Protein AF-A0A4P5VSE1-F1 (afdb_monomer)

Solvent-accessible surface area (backbone atoms only — not comparable to full-atom values): 13932 Å² total; per-residue (Å²): 136,66,73,70,58,58,56,54,53,54,54,53,68,59,52,54,58,57,55,55,56,56,58,65,72,69,71,83,81,87,74,93,61,82,73,69,72,71,77,65,75,46,51,85,66,72,84,68,69,52,41,85,92,37,48,70,59,51,34,44,67,38,36,40,51,74,69,56,37,51,54,26,51,53,48,33,57,51,46,36,64,73,36,33,61,88,40,96,87,59,18,44,63,62,50,31,58,71,56,29,85,58,56,67,60,51,48,63,20,55,47,36,83,88,45,59,26,88,53,41,33,43,28,58,46,37,43,75,58,93,89,39,64,40,64,59,62,72,92,78,49,85,42,66,56,80,35,74,63,42,77,72,71,38,60,62,60,44,42,59,68,41,43,21,35,93,86,45,55,69,36,24,51,49,54,40,55,36,28,53,56,64,72,35,52,66,39,46,75,68,43,34,73,47,52,10,60,61,94,74,74,15,46,35,71,70,54,44,49,68,75,40,72,64,37,62,61,52,46,40,52,38,56,25,53,49,46,59,49,37,25,54,31,56,36,96,91,25,83,43,64,82,127

Secondary structure (DSSP, 8-state):
--HHHHHHHHHHHHHHHHHHHHHHTT--S--------------TTTT----GGGHHHHHHHHT--HHHHHHHHHHHHHHHHHTTTT-TTT-HHHHHHHT---HHHHHHHHS-SSS-HHHHTHHHHEEEETTEEEE--GGG-SS----HHHHHH-THHHIIIIISSTT--TTHHHHHHHHHHTT-HHHHHTT-TTBS-GGGT-B-HHHHHHHSTTHHHHHHHHHHHHHHHHHHHHSTT-TT---

Radius of gyration: 25.73 Å; Cα contacts (8 Å, |Δi|>4): 282; chains: 1; bounding box: 74×74×44 Å

Structure (mmCIF, N/CA/C/O backbone):
data_AF-A0A4P5VSE1-F1
#
_entry.id   AF-A0A4P5VSE1-F1
#
loop_
_atom_site.group_PDB
_atom_site.id
_atom_site.type_symbol
_atom_site.label_atom_id
_atom_site.label_alt_id
_atom_site.label_comp_id
_atom_site.label_asym_id
_atom_site.label_entity_id
_atom_site.label_seq_id
_atom_site.pdbx_PDB_ins_code
_atom_site.Cartn_x
_atom_site.Cartn_y
_atom_site.Cartn_z
_atom_site.occupancy
_atom_site.B_iso_or_equiv
_atom_site.auth_seq_id
_atom_site.auth_comp_id
_atom_site.auth_asym_id
_atom_site.auth_atom_id
_atom_site.pdbx_PDB_model_num
ATOM 1 N N . MET A 1 1 ? 56.238 -57.247 -21.229 1.00 51.88 1 MET A N 1
ATOM 2 C CA . MET A 1 1 ? 56.102 -56.118 -20.279 1.00 51.88 1 MET A CA 1
ATOM 3 C C . MET A 1 1 ? 54.694 -56.152 -19.713 1.00 51.88 1 MET A C 1
ATOM 5 O O . MET A 1 1 ? 53.738 -56.138 -20.475 1.00 51.88 1 MET A O 1
ATOM 9 N N . ASN A 1 2 ? 54.586 -56.352 -18.402 1.00 46.44 2 ASN A N 1
ATOM 10 C CA . ASN A 1 2 ? 53.384 -56.850 -17.736 1.00 46.44 2 ASN A CA 1
ATOM 11 C C . ASN A 1 2 ? 52.313 -55.762 -17.578 1.00 46.44 2 ASN A C 1
ATOM 13 O O . ASN A 1 2 ? 52.571 -54.733 -16.957 1.00 46.44 2 ASN A O 1
ATOM 17 N N . GLY A 1 3 ? 51.087 -56.032 -18.044 1.00 49.66 3 GLY A N 1
ATOM 18 C CA . GLY A 1 3 ? 49.928 -55.127 -17.941 1.00 49.66 3 GLY A CA 1
ATOM 19 C C . GLY A 1 3 ? 49.534 -54.725 -16.510 1.00 49.66 3 GLY A C 1
ATOM 20 O O . GLY A 1 3 ? 48.783 -53.776 -16.321 1.00 49.66 3 GLY A O 1
ATOM 21 N N . ARG A 1 4 ? 50.103 -55.380 -15.490 1.00 50.94 4 ARG A N 1
ATOM 22 C CA . ARG A 1 4 ? 49.965 -54.989 -14.078 1.00 50.94 4 ARG A CA 1
ATOM 23 C C . ARG A 1 4 ? 50.736 -53.714 -13.712 1.00 50.94 4 ARG A C 1
ATOM 25 O O . ARG A 1 4 ? 50.334 -53.030 -12.780 1.00 50.94 4 ARG A O 1
ATOM 32 N N . LEU A 1 5 ? 51.794 -53.361 -14.450 1.00 51.62 5 LEU A N 1
ATOM 33 C CA . LEU A 1 5 ? 52.570 -52.141 -14.193 1.00 51.62 5 LEU A CA 1
ATOM 34 C C . LEU A 1 5 ? 51.851 -50.881 -14.711 1.00 51.62 5 LEU A C 1
ATOM 36 O O . LEU A 1 5 ? 51.938 -49.821 -14.104 1.00 51.62 5 LEU A O 1
ATOM 40 N N . ILE A 1 6 ? 51.091 -51.013 -15.805 1.00 55.53 6 ILE A N 1
ATOM 41 C CA . ILE A 1 6 ? 50.348 -49.902 -16.422 1.00 55.53 6 ILE A CA 1
ATOM 42 C C . ILE A 1 6 ? 49.148 -49.507 -15.550 1.00 55.53 6 ILE A C 1
ATOM 44 O O . ILE A 1 6 ? 48.910 -48.322 -15.334 1.00 55.53 6 ILE A O 1
ATOM 48 N N . ALA A 1 7 ? 48.448 -50.483 -14.963 1.00 54.59 7 ALA A N 1
ATOM 49 C CA . ALA A 1 7 ? 47.334 -50.216 -14.052 1.00 54.59 7 ALA A CA 1
ATOM 50 C C . ALA A 1 7 ? 47.769 -49.472 -12.770 1.00 54.59 7 ALA A C 1
ATOM 52 O O . ALA A 1 7 ? 47.037 -48.614 -12.282 1.00 54.59 7 ALA A O 1
ATOM 53 N N . ALA A 1 8 ? 48.974 -49.744 -12.255 1.00 54.56 8 ALA A N 1
ATOM 54 C CA . ALA A 1 8 ? 49.497 -49.068 -11.066 1.00 54.56 8 ALA A CA 1
ATOM 55 C C . ALA A 1 8 ? 49.871 -47.597 -11.333 1.00 54.56 8 ALA A C 1
ATOM 57 O O . ALA A 1 8 ? 49.642 -46.739 -10.484 1.00 54.56 8 ALA A O 1
ATOM 58 N N . ILE A 1 9 ? 50.388 -47.289 -12.528 1.00 55.72 9 ILE A N 1
ATOM 59 C CA . ILE A 1 9 ? 50.762 -45.921 -12.924 1.00 55.72 9 ILE A CA 1
ATOM 60 C C . ILE A 1 9 ? 49.514 -45.057 -13.167 1.00 55.72 9 ILE A C 1
ATOM 62 O O . ILE A 1 9 ? 49.479 -43.901 -12.751 1.00 55.72 9 ILE A O 1
ATOM 66 N N . VAL A 1 10 ? 48.459 -45.624 -13.765 1.00 54.84 10 VAL A N 1
ATOM 67 C CA . VAL A 1 10 ? 47.186 -44.911 -13.976 1.00 54.84 10 VAL A CA 1
ATOM 68 C C . VAL A 1 10 ? 46.469 -44.635 -12.648 1.00 54.84 10 VAL A C 1
ATOM 70 O O . VAL A 1 10 ? 45.951 -43.537 -12.460 1.00 54.84 10 VAL A O 1
ATOM 73 N N . ALA A 1 11 ? 46.500 -45.566 -11.687 1.00 53.41 11 ALA A N 1
ATOM 74 C CA . ALA A 1 11 ? 45.927 -45.331 -10.359 1.00 53.41 11 ALA A CA 1
ATOM 75 C C . ALA A 1 11 ? 46.655 -44.203 -9.597 1.00 53.41 11 ALA A C 1
ATOM 77 O O . ALA A 1 11 ? 46.009 -43.387 -8.942 1.00 53.41 11 ALA A O 1
ATOM 78 N N . PHE A 1 12 ? 47.982 -44.099 -9.731 1.00 52.25 12 PHE A N 1
ATOM 79 C CA . PHE A 1 12 ? 48.767 -43.046 -9.075 1.00 52.25 12 PHE A CA 1
ATOM 80 C C . PHE A 1 12 ? 48.551 -41.656 -9.704 1.00 52.25 12 PHE A C 1
ATOM 82 O O . PHE A 1 12 ? 48.515 -40.656 -8.992 1.00 52.25 12 PHE A O 1
ATOM 89 N N . LEU A 1 13 ? 48.341 -41.583 -11.025 1.00 53.53 13 LEU A N 1
ATOM 90 C CA . LEU A 1 13 ? 48.098 -40.323 -11.745 1.00 53.53 13 LEU A CA 1
ATOM 91 C C . LEU A 1 13 ? 46.700 -39.730 -11.521 1.00 53.53 13 LEU A C 1
ATOM 93 O O . LEU A 1 13 ? 46.528 -38.526 -11.690 1.00 53.53 13 LEU A O 1
ATOM 97 N N . VAL A 1 14 ? 45.716 -40.538 -11.117 1.00 54.03 14 VAL A N 1
ATOM 98 C CA . VAL A 1 14 ? 44.347 -40.062 -10.843 1.00 54.03 14 VAL A CA 1
ATOM 99 C C . VAL A 1 14 ? 44.127 -39.757 -9.356 1.00 54.03 14 VAL A C 1
ATOM 101 O O . VAL A 1 14 ? 43.370 -38.847 -9.033 1.00 54.03 14 VAL A O 1
ATOM 104 N N . LEU A 1 15 ? 44.818 -40.438 -8.433 1.00 50.72 15 LEU A N 1
ATOM 105 C CA . LEU A 1 15 ? 44.619 -40.231 -6.989 1.00 50.72 15 LEU A CA 1
ATOM 106 C C . LEU A 1 15 ? 45.372 -39.024 -6.404 1.00 50.72 15 LEU A C 1
ATOM 108 O O . LEU A 1 15 ? 44.877 -38.416 -5.458 1.00 50.72 15 LEU A O 1
ATOM 112 N N . VAL A 1 16 ? 46.525 -38.637 -6.959 1.00 53.22 16 VAL A N 1
ATOM 113 C CA . VAL A 1 16 ? 47.303 -37.480 -6.469 1.00 53.22 16 VAL A CA 1
ATOM 114 C C . VAL A 1 16 ? 46.647 -36.113 -6.759 1.00 53.22 16 VAL A C 1
ATOM 116 O O . VAL A 1 16 ? 46.659 -35.264 -5.866 1.00 53.22 16 VAL A O 1
ATOM 119 N N . PRO A 1 17 ? 46.027 -35.842 -7.928 1.00 50.41 17 PRO A N 1
ATOM 120 C CA . PRO A 1 17 ? 45.381 -34.545 -8.144 1.00 50.41 17 PRO A CA 1
ATOM 121 C C . PRO A 1 17 ? 44.085 -34.365 -7.335 1.00 50.41 17 PRO A C 1
ATOM 123 O O . PRO A 1 17 ? 43.710 -33.230 -7.051 1.00 50.41 17 PRO A O 1
ATOM 126 N N . VAL A 1 18 ? 43.423 -35.449 -6.905 1.00 51.81 18 VAL A N 1
ATOM 127 C CA . VAL A 1 18 ? 42.195 -35.362 -6.088 1.00 51.81 18 VAL A CA 1
ATOM 128 C C . VAL A 1 18 ? 42.510 -34.972 -4.639 1.00 51.81 18 VAL A C 1
ATOM 130 O O . VAL A 1 18 ? 41.787 -34.170 -4.051 1.00 51.81 18 VAL A O 1
ATOM 133 N N . THR A 1 19 ? 43.621 -35.447 -4.069 1.00 50.62 19 THR A N 1
ATOM 134 C CA . THR A 1 19 ? 44.058 -35.031 -2.723 1.00 50.62 19 THR A CA 1
ATOM 135 C C . THR A 1 19 ? 44.709 -33.648 -2.708 1.00 50.62 19 THR A C 1
ATOM 137 O O . THR A 1 19 ? 44.511 -32.905 -1.750 1.00 50.62 19 THR A O 1
ATOM 140 N N . ALA A 1 20 ? 45.402 -33.242 -3.779 1.00 50.50 20 ALA A N 1
ATOM 141 C CA . ALA A 1 20 ? 45.888 -31.866 -3.916 1.00 50.50 20 ALA A CA 1
ATOM 142 C C . ALA A 1 20 ? 44.740 -30.850 -4.097 1.00 50.50 20 ALA A C 1
ATOM 144 O O . ALA A 1 20 ? 44.801 -29.757 -3.541 1.00 50.50 20 ALA A O 1
ATOM 145 N N . GLY A 1 21 ? 43.669 -31.219 -4.813 1.00 50.09 21 GLY A N 1
ATOM 146 C CA . GLY A 1 21 ? 42.475 -30.380 -4.966 1.00 50.09 21 GLY A CA 1
ATOM 147 C C . GLY A 1 21 ? 41.719 -30.140 -3.654 1.00 50.09 21 GLY A C 1
ATOM 148 O O . GLY A 1 21 ? 41.247 -29.031 -3.425 1.00 50.09 21 GLY A O 1
ATOM 149 N N . LEU A 1 22 ? 41.667 -31.139 -2.764 1.00 46.81 22 LEU A N 1
ATOM 150 C CA . LEU A 1 22 ? 41.005 -31.014 -1.457 1.00 46.81 22 LEU A CA 1
ATOM 151 C C . LEU A 1 22 ? 41.820 -30.211 -0.427 1.00 46.81 22 LEU A C 1
ATOM 153 O O . LEU A 1 22 ? 41.237 -29.548 0.426 1.00 46.81 22 LEU A O 1
ATOM 157 N N . LEU A 1 23 ? 43.153 -30.193 -0.532 1.00 46.53 23 LEU A N 1
ATOM 158 C CA . LEU A 1 23 ? 44.003 -29.357 0.329 1.00 46.53 23 LEU A CA 1
ATOM 159 C C . LEU A 1 23 ? 43.985 -27.869 -0.059 1.00 46.53 23 LEU A C 1
ATOM 161 O O . LEU A 1 23 ? 44.233 -27.018 0.791 1.00 46.53 23 LEU A O 1
ATOM 165 N N . ILE A 1 24 ? 43.646 -27.533 -1.309 1.00 48.38 24 ILE A N 1
ATOM 166 C CA . ILE A 1 24 ? 43.466 -26.132 -1.734 1.00 48.38 24 ILE A CA 1
ATOM 167 C C . ILE A 1 24 ? 42.127 -25.567 -1.225 1.00 48.38 24 ILE A C 1
ATOM 169 O O . ILE A 1 24 ? 42.010 -24.359 -1.029 1.00 48.38 24 ILE A O 1
ATOM 173 N N . THR A 1 25 ? 41.136 -26.413 -0.928 1.00 47.03 25 THR A N 1
ATOM 174 C CA . THR A 1 25 ? 39.848 -25.966 -0.370 1.00 47.03 25 THR A CA 1
ATOM 175 C C . THR A 1 25 ? 39.835 -25.762 1.149 1.00 47.03 25 THR A C 1
ATOM 177 O O . THR A 1 25 ? 38.885 -25.171 1.650 1.00 47.03 25 THR A O 1
ATOM 180 N N . GLU A 1 26 ? 40.877 -26.163 1.888 1.00 43.72 26 GLU A N 1
ATOM 181 C CA . GLU A 1 26 ? 40.948 -25.975 3.354 1.00 43.72 26 GLU A CA 1
ATOM 182 C C . GLU A 1 26 ? 41.901 -24.855 3.821 1.00 43.72 26 GLU A C 1
ATOM 184 O O . GLU A 1 26 ? 42.044 -24.621 5.020 1.00 43.72 26 GLU A O 1
ATOM 189 N N . GLN A 1 27 ? 42.500 -24.081 2.908 1.00 41.94 27 GLN A N 1
ATOM 190 C CA . GLN A 1 27 ? 43.327 -22.910 3.246 1.00 41.94 27 GLN A CA 1
ATOM 191 C C . GLN A 1 27 ? 42.719 -21.577 2.784 1.00 41.94 27 GLN A C 1
ATOM 193 O O . GLN A 1 27 ? 43.362 -20.779 2.112 1.00 41.94 27 GLN A O 1
ATOM 198 N N . VAL A 1 28 ? 41.489 -21.287 3.218 1.00 44.44 28 VAL A N 1
ATOM 199 C CA . VAL A 1 28 ? 41.015 -19.898 3.396 1.00 44.44 28 VAL A CA 1
ATOM 200 C C . VAL A 1 28 ? 40.197 -19.803 4.689 1.00 44.44 28 VAL A C 1
ATOM 202 O O . VAL A 1 28 ? 39.052 -19.371 4.710 1.00 44.44 28 VAL A O 1
ATOM 205 N N . VAL A 1 29 ? 40.787 -20.229 5.805 1.00 51.16 29 VAL A N 1
ATOM 206 C CA . VAL A 1 29 ? 40.341 -19.823 7.143 1.00 51.16 29 VAL A CA 1
ATOM 207 C C . VAL A 1 29 ? 41.482 -19.016 7.740 1.00 51.16 29 VAL A C 1
ATOM 209 O O . VAL A 1 29 ? 42.535 -19.558 8.060 1.00 51.16 29 VAL A O 1
ATOM 212 N N . GLY A 1 30 ? 41.292 -17.700 7.829 1.00 47.03 30 GLY A N 1
ATOM 213 C CA . GLY A 1 30 ? 42.247 -16.802 8.475 1.00 47.03 30 GLY A CA 1
ATOM 214 C C . GLY A 1 30 ? 42.856 -15.747 7.558 1.00 47.03 30 GLY A C 1
ATOM 215 O O . GLY A 1 30 ? 44.073 -15.656 7.421 1.00 47.03 30 GLY A O 1
ATOM 216 N N . LYS A 1 31 ? 42.021 -14.869 7.005 1.00 40.12 31 LYS A N 1
ATOM 217 C CA . LYS A 1 31 ? 42.421 -13.470 6.858 1.00 40.12 31 LYS A CA 1
ATOM 218 C C . LYS A 1 31 ? 41.279 -12.607 7.356 1.00 40.12 31 LYS A C 1
ATOM 220 O O . LYS A 1 31 ? 40.192 -12.629 6.797 1.00 40.12 31 LYS A O 1
ATOM 225 N N . THR A 1 32 ? 41.563 -11.892 8.435 1.00 49.47 32 THR A N 1
ATOM 226 C CA . THR A 1 32 ? 40.886 -10.683 8.893 1.00 49.47 32 THR A CA 1
ATOM 227 C C . THR A 1 32 ? 40.681 -9.729 7.716 1.00 49.47 32 THR A C 1
ATOM 229 O O . THR A 1 32 ? 41.512 -8.861 7.452 1.00 49.47 32 THR A O 1
ATOM 232 N N . GLY A 1 33 ? 39.603 -9.925 6.969 1.00 39.12 33 GLY A N 1
ATOM 233 C CA . GLY A 1 33 ? 38.894 -8.824 6.358 1.00 39.12 33 GLY A CA 1
ATOM 234 C C . GLY A 1 33 ? 37.975 -8.302 7.443 1.00 39.12 33 GLY A C 1
ATOM 235 O O . GLY A 1 33 ? 37.214 -9.068 8.025 1.00 39.12 33 GLY A O 1
ATOM 236 N N . THR A 1 34 ? 38.061 -7.015 7.749 1.00 44.00 34 THR A N 1
ATOM 237 C CA . THR A 1 34 ? 36.844 -6.256 8.019 1.00 44.00 34 THR A CA 1
ATOM 238 C C . THR A 1 34 ? 35.811 -6.730 7.003 1.00 44.00 34 THR A C 1
ATOM 240 O O . THR A 1 34 ? 35.937 -6.407 5.823 1.00 44.00 34 THR A O 1
ATOM 243 N N . GLU A 1 35 ? 34.868 -7.573 7.432 1.00 41.19 35 GLU A N 1
ATOM 244 C CA . GLU A 1 35 ? 33.570 -7.640 6.783 1.00 41.19 35 GLU A CA 1
ATOM 245 C C . GLU A 1 35 ? 33.087 -6.198 6.832 1.00 41.19 35 GLU A C 1
ATOM 247 O O . GLU A 1 35 ? 32.663 -5.688 7.868 1.00 41.19 35 GLU A O 1
ATOM 252 N N . GLU A 1 36 ? 33.308 -5.490 5.727 1.00 41.28 36 GLU A N 1
ATOM 253 C CA . GLU A 1 36 ? 32.498 -4.355 5.352 1.00 41.28 36 GLU A CA 1
ATOM 254 C C . GLU A 1 36 ? 31.085 -4.890 5.524 1.00 41.28 36 GLU A C 1
ATOM 256 O O . GLU A 1 36 ? 30.685 -5.794 4.789 1.00 41.28 36 GLU A O 1
ATOM 261 N N . ALA A 1 37 ? 30.423 -4.500 6.619 1.00 41.25 37 ALA A N 1
ATOM 262 C CA . ALA A 1 37 ? 29.064 -4.914 6.891 1.00 41.25 37 ALA A CA 1
ATOM 263 C C . ALA A 1 37 ? 28.313 -4.568 5.617 1.00 41.25 37 ALA A C 1
ATOM 265 O O . ALA A 1 37 ? 28.167 -3.380 5.322 1.00 41.25 37 ALA A O 1
ATOM 266 N N . ALA A 1 38 ? 27.986 -5.584 4.808 1.00 43.59 38 ALA A N 1
ATOM 267 C CA . ALA A 1 38 ? 27.329 -5.373 3.535 1.00 43.59 38 ALA A CA 1
ATOM 268 C C . ALA A 1 38 ? 26.129 -4.509 3.876 1.00 43.59 38 ALA A C 1
ATOM 270 O O . ALA A 1 38 ? 25.309 -4.933 4.697 1.00 43.59 38 ALA A O 1
ATOM 271 N N . ALA A 1 39 ? 26.130 -3.264 3.388 1.00 52.53 39 ALA A N 1
ATOM 272 C CA . ALA A 1 39 ? 25.116 -2.295 3.750 1.00 52.53 39 ALA A CA 1
ATOM 273 C C . ALA A 1 39 ? 23.776 -2.994 3.530 1.00 52.53 39 ALA A C 1
ATOM 275 O O . ALA A 1 39 ? 23.486 -3.449 2.420 1.00 52.53 39 ALA A O 1
ATOM 276 N N . GLY A 1 40 ? 23.042 -3.218 4.625 1.00 57.50 40 GLY A N 1
ATOM 277 C CA . GLY A 1 40 ? 21.762 -3.905 4.561 1.00 57.50 40 GLY A CA 1
A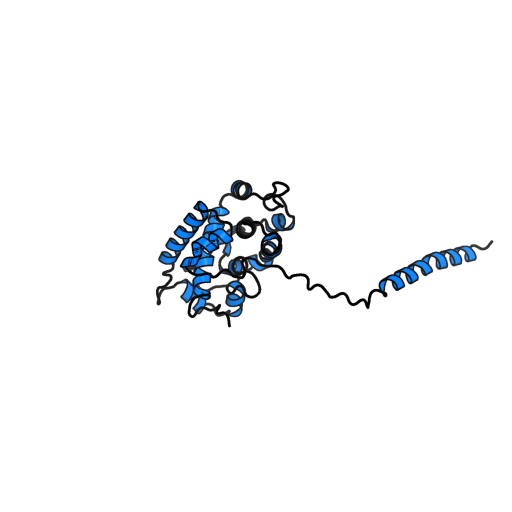TOM 278 C C . GLY A 1 40 ? 20.848 -3.182 3.568 1.00 57.50 40 GLY A C 1
ATOM 279 O O . GLY A 1 40 ? 21.116 -2.027 3.234 1.00 57.50 40 GLY A O 1
ATOM 280 N N . PRO A 1 41 ? 19.775 -3.825 3.082 1.00 65.81 41 PRO A N 1
ATOM 281 C CA . PRO A 1 41 ? 18.851 -3.198 2.142 1.00 65.81 41 PRO A CA 1
ATOM 282 C C . PRO A 1 41 ? 18.456 -1.793 2.622 1.00 65.81 41 PRO A C 1
ATOM 284 O O . PRO A 1 41 ? 17.824 -1.645 3.670 1.00 65.81 41 PRO A O 1
ATOM 287 N N . THR A 1 42 ? 18.864 -0.756 1.887 1.00 80.56 42 THR A N 1
ATOM 288 C CA . THR A 1 42 ? 18.608 0.633 2.280 1.00 80.56 42 THR A CA 1
ATOM 289 C C . THR A 1 42 ? 17.199 1.004 1.846 1.00 80.56 42 THR A C 1
ATOM 291 O O . THR A 1 42 ? 16.958 1.301 0.676 1.00 80.56 42 THR A O 1
ATOM 294 N N . 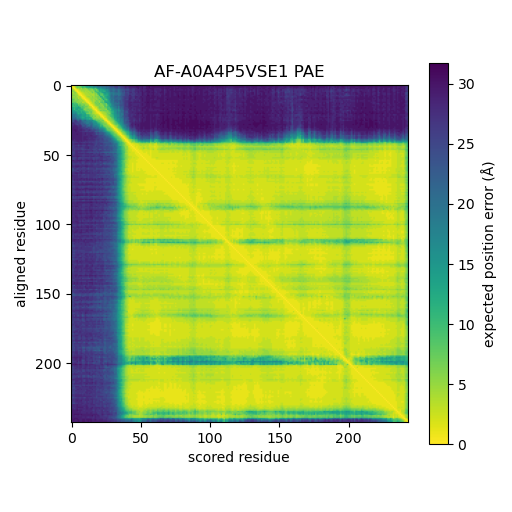ASP A 1 43 ? 16.247 1.003 2.779 1.00 86.19 43 ASP A N 1
ATOM 295 C CA . ASP A 1 43 ? 14.928 1.580 2.524 1.00 86.19 43 ASP A CA 1
ATOM 296 C C . ASP A 1 43 ? 14.980 3.107 2.673 1.00 86.19 43 ASP A C 1
ATOM 298 O O . ASP A 1 43 ? 14.855 3.646 3.776 1.00 86.19 43 ASP A O 1
ATOM 302 N N . MET A 1 44 ? 15.118 3.812 1.546 1.00 87.44 44 MET A N 1
ATOM 303 C CA . MET A 1 44 ? 15.114 5.283 1.492 1.00 87.44 44 MET A CA 1
ATOM 304 C C . MET A 1 44 ? 13.811 5.918 1.997 1.00 87.44 44 MET A C 1
ATOM 306 O O . MET A 1 44 ? 13.774 7.115 2.277 1.00 87.44 44 MET A O 1
ATOM 310 N N . LEU A 1 45 ? 12.737 5.134 2.106 1.00 90.69 45 LEU A N 1
ATOM 311 C CA . LEU A 1 45 ? 11.420 5.575 2.554 1.00 90.69 45 LEU A CA 1
ATOM 312 C C . LEU A 1 45 ? 11.075 5.077 3.969 1.00 90.69 45 LEU A C 1
ATOM 314 O O . LEU A 1 45 ? 9.937 5.231 4.409 1.00 90.69 45 LEU A O 1
ATOM 318 N N . SER A 1 46 ? 12.040 4.514 4.701 1.00 86.50 46 SER A N 1
ATOM 319 C CA . SER A 1 46 ? 11.857 4.066 6.093 1.00 86.50 46 SER A CA 1
ATOM 320 C C . SER A 1 46 ? 11.454 5.196 7.050 1.00 86.50 46 SER A C 1
ATOM 322 O O . SER A 1 46 ? 10.766 4.949 8.034 1.00 86.50 46 SER A O 1
ATOM 324 N N . GLY A 1 47 ? 11.838 6.441 6.747 1.00 85.31 47 GLY A N 1
ATOM 325 C CA . GLY A 1 47 ? 11.502 7.628 7.540 1.00 85.31 47 GLY A CA 1
ATOM 326 C C . GLY A 1 47 ? 10.170 8.301 7.189 1.00 85.31 47 GLY A C 1
ATOM 327 O O . GLY A 1 47 ? 9.915 9.402 7.675 1.00 85.31 47 GLY A O 1
ATOM 328 N N . LEU A 1 48 ? 9.342 7.708 6.319 1.00 90.31 48 LEU A N 1
ATOM 329 C CA . LEU A 1 48 ? 8.020 8.262 6.010 1.00 90.31 48 LEU A CA 1
ATOM 330 C C . LEU A 1 48 ? 7.134 8.251 7.258 1.00 90.31 48 LEU A C 1
ATOM 332 O O . LEU A 1 48 ? 6.924 7.201 7.863 1.00 90.31 48 LEU A O 1
ATOM 336 N N . GLN A 1 49 ? 6.560 9.404 7.601 1.00 91.31 49 GLN A N 1
ATOM 337 C CA . GLN A 1 49 ? 5.536 9.481 8.635 1.00 91.31 49 GLN A CA 1
ATOM 338 C C . GLN A 1 49 ? 4.165 9.505 7.968 1.00 91.31 49 GLN A C 1
ATOM 340 O O . GLN A 1 49 ? 3.890 10.297 7.064 1.00 91.31 49 GLN A O 1
ATOM 345 N N . TYR A 1 50 ? 3.280 8.627 8.419 1.00 92.75 50 TYR A N 1
ATOM 346 C CA . TYR A 1 50 ? 1.911 8.586 7.933 1.00 92.75 50 TYR A CA 1
ATOM 347 C C . TYR A 1 50 ? 1.073 9.511 8.808 1.00 92.75 50 TYR A C 1
ATOM 349 O O . TYR A 1 50 ? 0.574 9.132 9.860 1.00 92.75 50 TYR A O 1
ATOM 357 N N . VAL A 1 51 ? 0.971 10.769 8.380 1.00 93.62 51 VAL A N 1
ATOM 358 C CA . VAL A 1 51 ? 0.111 11.786 8.995 1.00 93.62 51 VAL A CA 1
ATOM 359 C C . VAL A 1 51 ? -0.603 12.587 7.915 1.00 93.62 51 VAL A C 1
ATOM 361 O O . VAL A 1 51 ? -0.050 12.836 6.840 1.00 93.62 51 VAL A O 1
ATOM 364 N N . ARG A 1 52 ? -1.815 13.063 8.221 1.00 94.12 52 ARG A N 1
ATOM 365 C CA . ARG A 1 52 ? -2.692 13.758 7.265 1.00 94.12 52 ARG A CA 1
ATOM 366 C C . ARG A 1 52 ? -2.005 14.889 6.494 1.00 94.12 52 ARG A C 1
ATOM 368 O O . ARG A 1 52 ? -2.188 15.011 5.286 1.00 94.12 52 ARG A O 1
ATOM 375 N N . ILE A 1 53 ? -1.189 15.697 7.175 1.00 95.56 53 ILE A N 1
ATOM 376 C CA . ILE A 1 53 ? -0.481 16.836 6.564 1.00 95.56 53 ILE A CA 1
ATOM 377 C C . ILE A 1 53 ? 0.636 16.420 5.591 1.00 95.56 53 ILE A C 1
ATOM 379 O O . ILE A 1 53 ? 1.025 17.220 4.746 1.00 95.56 53 ILE A O 1
ATOM 383 N N . GLN A 1 54 ? 1.138 15.183 5.682 1.00 96.56 54 GLN A N 1
ATOM 384 C CA . GLN A 1 54 ? 2.220 14.662 4.838 1.00 96.56 54 GLN A CA 1
ATOM 385 C C . GLN A 1 54 ? 1.718 13.823 3.656 1.00 96.56 54 GLN A C 1
ATOM 387 O O . GLN A 1 54 ? 2.522 13.445 2.811 1.00 96.56 54 GLN A O 1
ATOM 392 N N . ARG A 1 55 ? 0.405 13.576 3.520 1.00 97.62 55 ARG A N 1
ATOM 393 C CA . ARG A 1 55 ? -0.153 12.718 2.454 1.00 97.62 55 ARG A CA 1
ATOM 394 C C . ARG A 1 55 ? 0.380 13.059 1.057 1.00 97.62 55 ARG A C 1
ATOM 396 O O . ARG A 1 55 ? 0.879 12.175 0.373 1.00 97.62 55 ARG A O 1
ATOM 403 N N . LYS A 1 56 ? 0.330 14.330 0.628 1.00 97.94 56 LYS A N 1
ATOM 404 C CA . LYS A 1 56 ? 0.808 14.734 -0.716 1.00 97.94 56 LYS A CA 1
ATOM 405 C C . LYS A 1 56 ? 2.312 14.482 -0.903 1.00 97.94 56 LYS A C 1
ATOM 407 O O . LYS A 1 56 ? 2.728 14.016 -1.965 1.00 97.94 56 LYS A O 1
ATOM 412 N N . ASP A 1 57 ? 3.114 14.775 0.118 1.00 97.50 57 ASP A N 1
ATOM 413 C CA . ASP A 1 57 ? 4.564 14.550 0.092 1.00 97.50 57 ASP A CA 1
ATOM 414 C C . ASP A 1 57 ? 4.888 13.050 0.038 1.00 97.50 57 ASP A C 1
ATOM 416 O O . ASP A 1 57 ? 5.655 12.609 -0.818 1.00 97.50 57 ASP A O 1
ATOM 420 N N . ASN A 1 58 ? 4.207 12.241 0.854 1.00 97.81 58 ASN A N 1
ATOM 421 C CA . ASN A 1 58 ? 4.332 10.787 0.836 1.00 97.81 58 ASN A CA 1
ATOM 422 C C . ASN A 1 58 ? 3.987 10.220 -0.544 1.00 97.81 58 ASN A C 1
ATOM 424 O O . ASN A 1 58 ? 4.769 9.456 -1.097 1.00 97.81 58 ASN A O 1
ATOM 428 N N . LEU A 1 59 ? 2.869 10.630 -1.153 1.00 98.50 59 LEU A N 1
ATOM 429 C CA . LEU A 1 59 ? 2.488 10.175 -2.496 1.00 98.50 59 LEU A CA 1
ATOM 430 C C . LEU A 1 59 ? 3.548 10.525 -3.548 1.00 98.50 59 LEU A C 1
ATOM 432 O O . LEU A 1 59 ? 3.907 9.676 -4.363 1.00 98.50 59 LEU A O 1
ATOM 436 N N . THR A 1 60 ? 4.113 11.730 -3.480 1.00 97.69 60 THR A N 1
ATOM 437 C CA . THR A 1 60 ? 5.224 12.130 -4.355 1.00 97.69 60 THR A CA 1
ATOM 438 C C . THR A 1 60 ? 6.437 11.212 -4.165 1.00 97.69 60 THR A C 1
ATOM 440 O O . THR A 1 60 ? 6.974 10.689 -5.139 1.00 97.69 60 THR A O 1
ATOM 443 N N . LYS A 1 61 ? 6.834 10.935 -2.915 1.00 96.94 61 LYS A N 1
ATOM 444 C CA . LYS A 1 61 ? 7.963 10.043 -2.580 1.00 96.94 61 LYS A CA 1
ATOM 445 C C . LYS A 1 61 ? 7.733 8.583 -2.990 1.00 96.94 61 LYS A C 1
ATOM 447 O O . LYS A 1 61 ? 8.680 7.874 -3.331 1.00 96.94 61 LYS A O 1
ATOM 452 N N . LEU A 1 62 ? 6.479 8.129 -2.998 1.00 97.50 62 LEU A N 1
ATOM 453 C CA . LEU A 1 62 ? 6.098 6.805 -3.503 1.00 97.50 62 LEU A CA 1
ATOM 454 C C . LEU A 1 62 ? 6.094 6.738 -5.043 1.00 97.50 62 LEU A C 1
ATOM 456 O O . LEU A 1 62 ? 6.008 5.638 -5.595 1.00 97.50 62 LEU A O 1
ATOM 460 N N . GLY A 1 63 ? 6.222 7.878 -5.731 1.00 97.81 63 GLY A N 1
ATOM 461 C CA . GLY A 1 63 ? 6.372 7.953 -7.183 1.00 97.81 63 GLY A CA 1
ATOM 462 C C . GLY A 1 63 ? 5.149 8.418 -7.958 1.00 97.81 63 GLY A C 1
ATOM 463 O O . GLY A 1 63 ? 5.124 8.261 -9.180 1.00 97.81 63 GLY A O 1
ATOM 464 N N . PHE A 1 64 ? 4.108 8.913 -7.292 1.00 98.38 64 PHE A N 1
ATOM 465 C CA . PHE A 1 64 ? 2.904 9.398 -7.966 1.00 98.38 64 PHE A CA 1
ATOM 466 C C . PHE A 1 64 ? 3.118 10.818 -8.489 1.00 98.38 64 PHE A C 1
ATOM 468 O O . PHE A 1 64 ? 3.651 11.672 -7.780 1.00 98.38 64 PHE A O 1
ATOM 475 N N . ASP A 1 65 ? 2.707 11.064 -9.735 1.00 97.81 65 ASP A N 1
ATOM 476 C CA . ASP A 1 65 ? 2.684 12.426 -10.273 1.00 97.81 65 ASP A CA 1
ATOM 477 C C . ASP A 1 65 ? 1.550 13.254 -9.640 1.00 97.81 65 ASP A C 1
ATOM 479 O O . ASP A 1 65 ? 0.724 12.733 -8.891 1.00 97.81 65 ASP A O 1
ATOM 483 N N . GLU A 1 66 ? 1.505 14.560 -9.907 1.00 97.31 66 GLU A N 1
ATOM 484 C CA . GLU A 1 66 ? 0.523 15.447 -9.273 1.00 97.31 66 GLU A CA 1
ATOM 485 C C . GLU A 1 66 ? -0.935 15.067 -9.583 1.00 97.31 66 GLU A C 1
ATOM 487 O O . GLU A 1 66 ? -1.792 15.167 -8.702 1.00 97.31 66 GLU A O 1
ATOM 492 N N . GLY A 1 67 ? -1.218 14.600 -10.802 1.00 97.12 67 GLY A N 1
ATOM 493 C CA . GLY A 1 67 ? -2.564 14.185 -11.195 1.00 97.12 67 GLY A CA 1
ATOM 494 C C . GLY A 1 67 ? -2.983 12.895 -10.493 1.00 97.12 67 GLY A C 1
ATOM 495 O O . GLY A 1 67 ? -4.089 12.805 -9.958 1.00 97.12 67 GLY A O 1
ATOM 496 N N . GLU A 1 68 ? -2.078 11.918 -10.441 1.00 97.94 68 GLU A N 1
ATOM 497 C CA . GLU A 1 68 ? -2.272 10.658 -9.721 1.00 97.94 68 GLU A CA 1
ATOM 498 C C . GLU A 1 68 ? -2.435 10.906 -8.215 1.00 97.94 68 GLU A C 1
ATOM 500 O O . GLU A 1 68 ? -3.381 10.412 -7.599 1.00 97.94 68 GLU A O 1
ATOM 505 N N . ALA A 1 69 ? -1.573 11.736 -7.623 1.00 98.38 69 ALA A N 1
ATOM 506 C CA . ALA A 1 69 ? -1.632 12.084 -6.209 1.00 98.38 69 ALA A CA 1
ATOM 507 C C . ALA A 1 69 ? -2.948 12.788 -5.848 1.00 98.38 69 ALA A C 1
ATOM 509 O O . ALA A 1 69 ? -3.557 12.448 -4.834 1.00 98.38 69 ALA A O 1
ATOM 510 N N . ALA A 1 70 ? -3.428 13.719 -6.680 1.00 98.19 70 ALA A N 1
ATOM 511 C CA . ALA A 1 70 ? -4.725 14.364 -6.481 1.00 98.19 70 ALA A CA 1
ATOM 512 C C . ALA A 1 70 ? -5.878 13.345 -6.486 1.00 98.19 70 ALA A C 1
ATOM 514 O O . ALA A 1 70 ? -6.730 13.378 -5.598 1.00 98.19 70 ALA A O 1
ATOM 515 N N . GLY A 1 71 ? -5.866 12.392 -7.424 1.00 98.00 71 GLY A N 1
ATOM 516 C CA . GLY A 1 71 ? -6.856 11.315 -7.477 1.00 98.00 71 GLY A CA 1
ATOM 517 C C . GLY A 1 71 ? -6.853 10.440 -6.220 1.00 98.00 71 GLY A C 1
ATOM 518 O O . GLY A 1 71 ? -7.915 10.137 -5.670 1.00 98.00 71 GLY A O 1
ATOM 519 N N . ILE A 1 72 ? -5.670 10.077 -5.715 1.00 98.69 72 ILE A N 1
ATOM 520 C CA . ILE A 1 72 ? -5.537 9.293 -4.478 1.00 98.69 72 ILE A CA 1
ATOM 521 C C . ILE A 1 72 ? -6.031 10.095 -3.269 1.00 98.69 72 ILE A C 1
ATOM 523 O O . ILE A 1 72 ? -6.766 9.549 -2.449 1.00 98.69 72 ILE A O 1
ATOM 527 N N . LEU A 1 73 ? -5.698 11.385 -3.162 1.00 98.62 73 LEU A N 1
ATOM 528 C CA . LEU A 1 73 ? -6.182 12.247 -2.077 1.00 98.62 73 LEU A CA 1
ATOM 529 C C . LEU A 1 73 ? -7.713 12.340 -2.068 1.00 98.62 73 LEU A C 1
ATOM 531 O O . LEU A 1 73 ? -8.327 12.169 -1.017 1.00 98.62 73 LEU A O 1
ATOM 535 N N . THR A 1 74 ? -8.347 12.505 -3.233 1.00 98.44 74 THR A N 1
ATOM 536 C CA . THR A 1 74 ? -9.815 12.477 -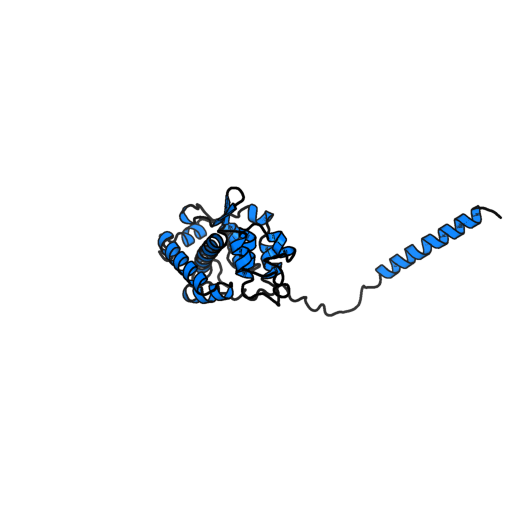3.340 1.00 98.44 74 THR A CA 1
ATOM 537 C C . THR A 1 74 ? -10.398 11.131 -2.898 1.00 98.44 74 THR A C 1
ATOM 539 O O . THR A 1 74 ? -11.432 11.097 -2.228 1.00 98.44 74 THR A O 1
ATOM 542 N N . ARG A 1 75 ? -9.745 10.004 -3.219 1.00 98.38 75 ARG A N 1
ATOM 543 C CA . ARG A 1 75 ? -10.161 8.684 -2.709 1.00 98.38 75 ARG A CA 1
ATOM 544 C C . ARG A 1 75 ? -10.029 8.597 -1.192 1.00 98.38 75 ARG A C 1
ATOM 546 O O . ARG A 1 75 ? -10.958 8.111 -0.553 1.00 98.38 75 ARG A O 1
ATOM 553 N N . MET A 1 76 ? -8.924 9.085 -0.624 1.00 98.56 76 MET A N 1
ATOM 554 C CA . MET A 1 76 ? -8.724 9.124 0.827 1.00 98.56 76 MET A CA 1
ATOM 555 C C . MET A 1 76 ? -9.846 9.913 1.509 1.00 98.56 76 MET A C 1
ATOM 557 O O . MET A 1 76 ? -10.439 9.410 2.451 1.00 98.56 76 MET A O 1
ATOM 561 N N . GLU A 1 77 ? -10.215 11.091 1.001 1.00 97.94 77 GLU A N 1
ATOM 562 C CA . GLU A 1 77 ? -11.339 11.876 1.542 1.00 97.94 77 GLU A CA 1
ATOM 563 C C . GLU A 1 77 ? -12.681 11.130 1.464 1.00 97.94 77 GLU A C 1
ATOM 565 O O . GLU A 1 77 ? -13.519 11.231 2.363 1.00 97.94 77 GLU A O 1
ATOM 570 N N . GLY A 1 78 ? -12.910 10.380 0.382 1.00 98.00 78 GLY A N 1
ATOM 571 C CA . GLY A 1 78 ? -14.087 9.525 0.240 1.00 98.00 78 GLY A CA 1
ATOM 572 C C . GLY A 1 78 ? -14.114 8.403 1.279 1.00 98.00 78 GLY A C 1
ATOM 573 O O . GLY A 1 78 ? -15.149 8.164 1.900 1.00 98.00 78 GLY A O 1
ATOM 574 N N . TYR A 1 79 ? -12.974 7.749 1.500 1.00 98.19 79 TYR A N 1
ATOM 575 C CA . TYR A 1 79 ? -12.818 6.693 2.496 1.00 98.19 79 TYR A CA 1
ATOM 576 C C . TYR A 1 79 ? -12.901 7.212 3.931 1.00 98.19 79 TYR A C 1
ATOM 578 O O . TYR A 1 79 ? -13.582 6.589 4.733 1.00 98.19 79 TYR A O 1
ATOM 586 N N . GLU A 1 80 ? -12.331 8.378 4.249 1.00 97.06 80 GLU A N 1
ATOM 587 C CA . GLU A 1 80 ? -12.493 9.021 5.563 1.00 97.06 80 GLU A CA 1
ATOM 588 C C . GLU A 1 80 ? -13.972 9.190 5.923 1.00 97.06 80 GLU A C 1
ATOM 590 O O . GLU A 1 80 ? -14.384 8.859 7.032 1.00 97.06 80 GLU A O 1
ATOM 595 N N . LYS A 1 81 ? -14.784 9.665 4.969 1.00 97.00 81 LYS A N 1
ATOM 596 C CA . LYS A 1 81 ? -16.233 9.823 5.158 1.00 97.00 81 LYS A CA 1
ATOM 597 C C . LYS A 1 81 ? -16.945 8.480 5.269 1.00 97.00 81 LYS A C 1
ATOM 599 O O . LYS A 1 81 ? -17.831 8.340 6.103 1.00 97.00 81 LYS A O 1
ATOM 604 N N . LYS A 1 82 ? -16.584 7.516 4.418 1.00 97.12 82 LYS A N 1
ATOM 605 C CA . LYS A 1 82 ? -17.189 6.178 4.400 1.00 97.12 82 LYS A CA 1
ATOM 606 C C . LYS A 1 82 ? -16.958 5.445 5.730 1.00 97.12 82 LYS A C 1
ATOM 608 O O . LYS A 1 82 ? -17.907 4.934 6.309 1.00 97.12 82 LYS A O 1
ATOM 613 N N . TRP A 1 83 ? -15.722 5.479 6.220 1.00 97.12 83 TRP A N 1
ATOM 614 C CA . TRP A 1 83 ? -15.229 4.744 7.390 1.00 97.12 83 TRP A CA 1
ATOM 615 C C . TRP A 1 83 ? -15.295 5.541 8.697 1.00 97.12 83 TRP A C 1
ATOM 617 O O . TRP A 1 83 ? -14.823 5.070 9.729 1.00 97.12 83 TRP A O 1
ATOM 627 N N . ASN A 1 84 ? -15.876 6.746 8.664 1.00 96.38 84 ASN A N 1
ATOM 628 C CA . ASN A 1 84 ? -15.989 7.667 9.800 1.00 96.38 84 ASN A CA 1
ATOM 629 C C . ASN A 1 84 ? -14.645 7.902 10.521 1.00 96.38 84 ASN A C 1
ATOM 631 O O . ASN A 1 84 ? -14.595 7.924 11.748 1.00 96.38 84 ASN A O 1
ATOM 635 N N . ILE A 1 85 ? -13.547 8.057 9.772 1.00 93.38 85 ILE A N 1
ATOM 636 C CA . ILE A 1 85 ? -12.211 8.211 10.368 1.00 93.38 85 ILE A CA 1
ATOM 637 C C . ILE A 1 85 ? -12.147 9.484 11.217 1.00 93.38 85 ILE A C 1
ATOM 639 O O . ILE A 1 85 ? -12.510 10.571 10.758 1.00 93.38 85 ILE A O 1
ATOM 643 N N . GLY A 1 86 ? -11.645 9.346 12.444 1.00 87.06 86 GLY A N 1
ATOM 644 C CA . GLY A 1 86 ? -11.589 10.399 13.456 1.00 87.06 86 GLY A CA 1
ATOM 645 C C . GLY A 1 86 ? -12.859 10.533 14.304 1.00 87.06 86 GLY A C 1
ATOM 646 O O . GLY A 1 86 ? -12.879 11.359 15.218 1.00 87.06 86 GLY A O 1
ATOM 647 N N . ASP A 1 87 ? -13.907 9.745 14.039 1.00 92.12 87 ASP A N 1
ATOM 648 C CA . ASP A 1 87 ? -15.064 9.639 14.929 1.00 92.12 87 ASP A CA 1
ATOM 649 C C . ASP A 1 87 ? -14.729 8.711 16.115 1.00 92.12 87 ASP A C 1
ATOM 651 O O . ASP A 1 87 ? -14.433 7.535 15.907 1.00 92.12 87 ASP A O 1
ATOM 655 N N . PRO A 1 88 ? -14.814 9.179 17.372 1.00 85.50 88 PRO A N 1
ATOM 656 C CA . PRO A 1 88 ? -14.374 8.403 18.534 1.00 85.50 88 PRO A CA 1
ATOM 657 C C . PRO A 1 88 ? -15.198 7.133 18.803 1.00 85.50 88 PRO A C 1
ATOM 659 O O . PRO A 1 88 ? -14.801 6.325 19.639 1.00 85.50 88 PRO A O 1
ATOM 662 N N . VAL A 1 89 ? -16.355 6.965 18.157 1.00 85.50 89 VAL A N 1
ATOM 663 C CA . VAL A 1 89 ? -17.265 5.828 18.359 1.00 85.50 89 VAL A CA 1
ATOM 664 C C . VAL A 1 89 ? -17.355 4.945 17.115 1.00 85.50 89 VAL A C 1
ATOM 666 O O . VAL A 1 89 ? -17.593 3.745 17.236 1.00 85.50 89 VAL A O 1
ATOM 669 N N . ARG A 1 90 ? -17.224 5.527 15.919 1.00 90.19 90 ARG A N 1
ATOM 670 C CA . ARG A 1 90 ? -17.540 4.856 14.646 1.00 90.19 90 ARG A CA 1
ATOM 671 C C . ARG A 1 90 ? -16.354 4.720 13.700 1.00 90.19 90 ARG A C 1
ATOM 673 O O . ARG A 1 90 ? -16.563 4.223 12.593 1.00 90.19 90 ARG A O 1
ATOM 680 N N . ASP A 1 91 ? -15.159 5.149 14.104 1.00 95.25 91 ASP A N 1
ATOM 681 C CA . ASP A 1 91 ? -13.952 4.983 13.296 1.00 95.25 91 ASP A CA 1
ATOM 682 C C . ASP A 1 91 ? -13.727 3.498 12.998 1.00 95.25 91 ASP A C 1
ATOM 684 O O . ASP A 1 91 ? -13.362 2.699 13.860 1.00 95.25 91 ASP A O 1
ATOM 688 N N . THR A 1 92 ? -13.984 3.128 11.747 1.00 96.25 92 THR A N 1
ATOM 689 C CA . THR A 1 92 ? -13.962 1.732 11.306 1.00 96.25 92 THR A CA 1
ATOM 690 C C . THR A 1 92 ? -12.555 1.161 11.380 1.00 96.25 92 THR A C 1
ATOM 692 O O . THR A 1 92 ? -12.385 -0.005 11.721 1.00 96.25 92 THR A O 1
ATOM 695 N N . VAL A 1 93 ? -11.530 1.973 11.107 1.00 95.81 93 VAL A N 1
ATOM 696 C CA . VAL A 1 93 ? -10.141 1.519 11.192 1.00 95.81 93 VAL A CA 1
ATOM 697 C C . VAL A 1 93 ? -9.785 1.240 12.648 1.00 95.81 93 VAL A C 1
ATOM 699 O O . VAL A 1 93 ? -9.249 0.173 12.938 1.00 95.81 93 VAL A O 1
ATOM 702 N N . ALA A 1 94 ? -10.124 2.152 13.563 1.00 94.31 94 ALA A N 1
ATOM 703 C CA . ALA A 1 94 ? -9.880 1.960 14.991 1.00 94.31 94 ALA A CA 1
ATOM 704 C C . ALA A 1 94 ? -10.610 0.723 15.540 1.00 94.31 94 ALA A C 1
ATOM 706 O O . ALA A 1 94 ? -10.005 -0.082 16.246 1.00 94.31 94 ALA A O 1
ATOM 707 N N . LEU A 1 95 ? -11.878 0.527 15.161 1.00 94.81 95 LEU A N 1
ATOM 708 C CA . LEU A 1 95 ? -12.665 -0.643 15.559 1.00 94.81 95 LEU A CA 1
ATOM 709 C C . LEU A 1 95 ? -12.068 -1.953 15.028 1.00 94.81 95 LEU A C 1
ATOM 711 O O . LEU A 1 95 ? -11.971 -2.921 15.775 1.00 94.81 95 LEU A O 1
ATOM 715 N N . LEU A 1 96 ? -11.627 -1.992 13.767 1.00 95.81 96 LEU A N 1
ATOM 716 C CA . LEU A 1 96 ? -10.987 -3.183 13.199 1.00 95.81 96 LEU A CA 1
ATOM 717 C C . LEU A 1 96 ? -9.670 -3.530 13.893 1.00 95.81 96 LEU A C 1
ATOM 719 O O . LEU A 1 96 ? -9.366 -4.711 14.073 1.00 95.81 96 LEU A O 1
ATOM 723 N N . LEU A 1 97 ? -8.880 -2.517 14.255 1.00 94.75 97 LEU A N 1
ATOM 724 C CA . LEU A 1 97 ? -7.641 -2.710 15.005 1.00 94.75 97 LEU A CA 1
ATOM 725 C C . LEU A 1 97 ? -7.928 -3.302 16.391 1.00 94.75 97 LEU A C 1
ATOM 727 O O . LEU A 1 97 ? -7.258 -4.255 16.773 1.00 94.75 97 LEU A O 1
ATOM 731 N N . ASP A 1 98 ? -8.943 -2.795 17.096 1.00 93.88 98 ASP A N 1
ATOM 732 C CA . ASP A 1 98 ? -9.366 -3.291 18.417 1.00 93.88 98 ASP A CA 1
ATOM 733 C C . ASP A 1 98 ? -9.927 -4.725 18.365 1.00 93.88 98 ASP A C 1
ATOM 735 O O . ASP A 1 98 ? -9.658 -5.542 19.240 1.00 93.88 98 ASP A O 1
ATOM 739 N N . GLN A 1 99 ? -10.653 -5.069 17.298 1.00 94.81 99 GLN A N 1
ATOM 740 C CA . GLN A 1 99 ? -11.245 -6.400 17.092 1.00 94.81 99 GLN A CA 1
ATOM 741 C C . GLN A 1 99 ? -10.247 -7.474 16.633 1.00 94.81 99 GLN A C 1
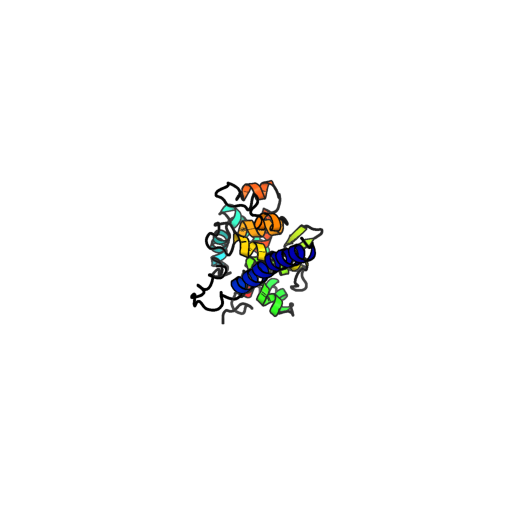ATOM 743 O O . GLN A 1 99 ? -10.606 -8.651 16.521 1.00 94.81 99 GLN A O 1
ATOM 748 N N . THR A 1 100 ? -9.014 -7.094 16.301 1.00 95.25 100 THR A N 1
ATOM 749 C CA . THR A 1 100 ? -8.004 -8.032 15.812 1.00 95.25 100 THR A CA 1
ATOM 750 C C . THR A 1 100 ? -7.143 -8.531 16.969 1.00 95.25 100 THR A C 1
ATOM 752 O O . THR A 1 100 ? -6.272 -7.821 17.459 1.00 95.25 100 THR A O 1
ATOM 755 N N . ASP A 1 101 ? -7.339 -9.794 17.355 1.00 94.12 101 ASP A N 1
ATOM 756 C CA . ASP A 1 101 ? -6.631 -10.406 18.491 1.00 94.12 101 ASP A CA 1
ATOM 757 C C . ASP A 1 101 ? -5.124 -10.631 18.239 1.00 94.12 101 ASP A C 1
ATOM 759 O O . ASP A 1 101 ? -4.329 -10.717 19.178 1.00 94.12 101 ASP A O 1
ATOM 763 N N . ASP A 1 102 ? -4.708 -10.753 16.972 1.00 95.50 102 ASP A N 1
ATOM 764 C CA . ASP A 1 102 ? -3.313 -11.015 16.601 1.00 95.50 102 ASP A CA 1
ATOM 765 C C . ASP A 1 102 ? -2.502 -9.714 16.505 1.00 95.50 102 ASP A C 1
ATOM 767 O O . ASP A 1 102 ? -2.263 -9.151 15.432 1.00 95.50 102 ASP A O 1
ATOM 771 N N . LEU A 1 103 ? -2.061 -9.232 17.667 1.00 92.19 103 LEU A N 1
ATOM 772 C CA . LEU A 1 103 ? -1.253 -8.019 17.775 1.00 92.19 103 LEU A CA 1
ATOM 773 C C . LEU A 1 103 ? 0.067 -8.122 16.996 1.00 92.19 103 LEU A C 1
ATOM 775 O O . LEU A 1 103 ? 0.503 -7.147 16.385 1.00 92.19 103 LEU A O 1
ATOM 779 N N . ALA A 1 104 ? 0.692 -9.302 16.993 1.00 93.25 104 ALA A N 1
ATOM 780 C CA . ALA A 1 104 ? 1.963 -9.518 16.312 1.00 93.25 104 ALA A CA 1
ATOM 781 C C . ALA A 1 104 ? 1.800 -9.390 14.794 1.00 93.25 104 ALA A C 1
ATOM 783 O O . ALA A 1 104 ? 2.642 -8.782 14.129 1.00 93.25 104 ALA A O 1
ATOM 784 N N . LEU A 1 105 ? 0.704 -9.916 14.240 1.00 93.88 105 LEU A N 1
ATOM 785 C CA . LEU A 1 105 ? 0.350 -9.713 12.840 1.00 93.88 105 LEU A CA 1
ATOM 786 C C . LEU A 1 105 ? 0.203 -8.223 12.520 1.00 93.88 105 LEU A C 1
ATOM 788 O O . LEU A 1 105 ? 0.794 -7.757 11.542 1.00 93.88 105 LEU A O 1
ATOM 792 N N . LEU A 1 106 ? -0.548 -7.471 13.330 1.00 95.19 106 LEU A N 1
ATOM 793 C CA . LEU A 1 106 ? -0.742 -6.037 13.110 1.00 95.19 106 LEU A CA 1
ATOM 794 C C . LEU A 1 106 ? 0.581 -5.265 13.167 1.00 95.19 106 LEU A C 1
ATOM 796 O O . LEU A 1 106 ? 0.874 -4.492 12.253 1.00 95.19 106 LEU A O 1
ATOM 800 N N . GLU A 1 107 ? 1.406 -5.499 14.190 1.00 93.62 107 GLU A N 1
ATOM 801 C CA . GLU A 1 107 ? 2.691 -4.813 14.345 1.00 93.62 107 GLU A CA 1
ATOM 802 C C . GLU A 1 107 ? 3.633 -5.101 13.170 1.00 93.62 107 GLU A C 1
ATOM 804 O O . GLU A 1 107 ? 4.206 -4.179 12.582 1.00 93.62 107 GLU A O 1
ATOM 809 N N . ASN A 1 108 ? 3.760 -6.374 12.785 1.00 92.06 108 ASN A N 1
ATOM 810 C CA . ASN A 1 108 ? 4.618 -6.790 11.676 1.00 92.06 108 ASN A CA 1
ATOM 811 C C . ASN A 1 108 ? 4.116 -6.273 10.323 1.00 92.06 108 ASN A C 1
ATOM 813 O O . ASN A 1 108 ? 4.917 -6.017 9.423 1.00 92.06 108 ASN A O 1
ATOM 817 N N . SER A 1 109 ? 2.801 -6.111 10.173 1.00 95.12 109 SER A N 1
ATOM 818 C CA . SER A 1 109 ? 2.192 -5.673 8.919 1.00 95.12 109 SER A CA 1
ATOM 819 C C . SER A 1 109 ? 2.194 -4.160 8.751 1.00 95.12 109 SER A C 1
ATOM 821 O O . SER A 1 109 ? 2.370 -3.679 7.631 1.00 95.12 109 SER A O 1
ATOM 823 N N . LEU A 1 110 ? 1.988 -3.408 9.833 1.00 95.25 110 LEU A N 1
ATOM 824 C CA . LEU A 1 110 ? 1.667 -1.983 9.764 1.00 95.25 110 LEU A CA 1
ATOM 825 C C . LEU A 1 110 ? 2.774 -1.081 10.323 1.00 95.25 110 LEU A C 1
ATOM 827 O O . LEU A 1 110 ? 2.923 0.043 9.857 1.00 95.25 110 LEU A O 1
ATOM 831 N N . CYS A 1 111 ? 3.603 -1.545 11.262 1.00 91.44 111 CYS A N 1
ATOM 832 C CA . CYS A 1 111 ? 4.557 -0.657 11.938 1.00 91.44 111 CYS A CA 1
ATOM 833 C C . CYS A 1 111 ? 5.893 -0.473 11.220 1.00 91.44 111 CYS A C 1
ATOM 835 O O . CYS A 1 111 ? 6.739 0.279 11.692 1.00 91.44 111 CYS A O 1
ATOM 837 N N . GLY A 1 112 ? 6.121 -1.160 10.101 1.00 82.75 112 GLY A N 1
ATOM 838 C CA . GLY A 1 112 ? 7.297 -0.914 9.269 1.00 82.75 112 GLY A CA 1
ATOM 839 C C . GLY A 1 112 ? 8.649 -1.280 9.905 1.00 82.75 112 GLY A C 1
ATOM 840 O O . GLY A 1 112 ? 9.682 -0.900 9.365 1.00 82.75 112 GLY A O 1
ATOM 841 N N . ARG A 1 113 ? 8.667 -1.981 11.055 1.00 80.06 113 ARG A N 1
ATOM 842 C CA . ARG A 1 113 ? 9.881 -2.185 11.879 1.00 80.06 113 ARG A CA 1
ATOM 843 C C . ARG A 1 113 ? 10.924 -3.086 11.216 1.00 80.06 113 ARG A C 1
ATOM 845 O O . ARG A 1 113 ? 12.116 -2.825 11.307 1.00 80.06 113 ARG A O 1
ATOM 852 N N . VAL A 1 114 ? 10.470 -4.165 10.581 1.00 76.06 114 VAL A N 1
ATOM 853 C CA . VAL A 1 114 ? 11.339 -5.177 9.947 1.00 76.06 114 VAL A CA 1
ATOM 854 C C . VAL A 1 114 ? 11.307 -5.061 8.426 1.00 76.06 114 VAL A C 1
ATOM 856 O O . VAL A 1 114 ? 12.221 -5.479 7.721 1.00 76.06 114 VAL A O 1
ATOM 859 N N . SER A 1 115 ? 10.217 -4.534 7.888 1.00 85.62 115 SER A N 1
ATOM 860 C CA . SER A 1 115 ? 9.938 -4.513 6.462 1.00 85.62 115 SER A CA 1
ATOM 861 C C . SER A 1 115 ? 9.030 -3.339 6.149 1.00 85.62 115 SER A C 1
ATOM 863 O O . SER A 1 115 ? 8.266 -2.934 7.022 1.00 85.62 115 SER A O 1
ATOM 865 N N . PRO A 1 116 ? 9.077 -2.780 4.932 1.00 91.88 116 PRO A N 1
ATOM 866 C CA . PRO A 1 116 ? 8.320 -1.586 4.635 1.00 91.88 116 PRO A CA 1
ATOM 867 C C . PRO A 1 116 ? 6.818 -1.828 4.751 1.00 91.88 116 PRO A C 1
ATOM 869 O O . PRO A 1 116 ? 6.267 -2.647 4.010 1.00 91.88 116 PRO A O 1
ATOM 872 N N . ALA A 1 117 ? 6.155 -1.038 5.603 1.00 94.56 117 ALA A N 1
ATOM 873 C CA . ALA A 1 117 ? 4.709 -1.100 5.833 1.00 94.56 117 ALA A CA 1
ATOM 874 C C . ALA A 1 117 ? 3.909 -1.095 4.519 1.00 94.56 117 ALA A C 1
ATOM 876 O O . ALA A 1 117 ? 2.902 -1.779 4.374 1.00 94.56 117 ALA A O 1
ATOM 877 N N . ARG A 1 118 ? 4.421 -0.381 3.508 1.00 95.62 118 ARG A N 1
ATOM 878 C CA . ARG A 1 118 ? 3.812 -0.279 2.179 1.00 95.62 118 ARG A CA 1
ATOM 879 C C . ARG A 1 118 ? 3.710 -1.588 1.396 1.00 95.62 118 ARG A C 1
ATOM 881 O O . ARG A 1 118 ? 2.865 -1.672 0.511 1.00 95.62 118 ARG A O 1
ATOM 888 N N . TYR A 1 119 ? 4.514 -2.599 1.720 1.00 97.38 119 TYR A N 1
ATOM 889 C CA . TYR A 1 119 ? 4.369 -3.953 1.177 1.00 97.38 119 TYR A CA 1
ATOM 890 C C . TYR A 1 119 ? 3.738 -4.897 2.191 1.00 97.38 119 TYR A C 1
ATOM 892 O O . TYR A 1 119 ? 2.886 -5.693 1.817 1.00 97.38 119 TYR A O 1
ATOM 900 N N . THR A 1 120 ? 4.096 -4.796 3.470 1.00 96.44 120 THR A N 1
ATOM 901 C CA . THR A 1 120 ? 3.575 -5.713 4.489 1.00 96.44 120 THR A CA 1
ATOM 902 C C . THR A 1 120 ? 2.097 -5.502 4.790 1.00 96.44 120 THR A C 1
ATOM 904 O O . THR A 1 120 ? 1.419 -6.469 5.119 1.00 96.44 120 THR A O 1
ATOM 907 N N . ALA A 1 121 ? 1.553 -4.300 4.593 1.00 97.81 121 ALA A N 1
ATOM 908 C CA . ALA A 1 121 ? 0.123 -4.040 4.740 1.00 97.81 121 ALA A CA 1
ATOM 909 C C . ALA A 1 121 ? -0.733 -4.734 3.663 1.00 97.81 121 ALA A C 1
ATOM 911 O O . ALA A 1 121 ? -1.922 -4.962 3.891 1.00 97.81 121 ALA A O 1
ATOM 912 N N . LEU A 1 122 ? -0.156 -5.137 2.519 1.00 98.31 122 LEU A N 1
ATOM 913 C CA . LEU A 1 122 ? -0.878 -5.890 1.483 1.00 98.31 122 LEU A CA 1
ATOM 914 C C . LEU A 1 122 ? -1.539 -7.147 2.060 1.00 98.31 122 LEU A C 1
ATOM 916 O O . LEU A 1 122 ? -2.660 -7.464 1.676 1.00 98.31 122 LEU A O 1
ATOM 920 N N . GLN A 1 123 ? -0.877 -7.823 3.004 1.00 97.44 123 GLN A N 1
ATOM 921 C CA . GLN A 1 123 ? -1.380 -9.066 3.592 1.00 97.44 123 GLN A CA 1
ATOM 922 C C . GLN A 1 123 ? -2.691 -8.884 4.368 1.00 97.44 123 GLN A C 1
ATOM 924 O O . GLN A 1 123 ? -3.425 -9.849 4.527 1.00 97.44 123 GLN A O 1
ATOM 929 N N . LEU A 1 124 ? -2.986 -7.663 4.831 1.00 98.06 124 LEU A N 1
ATOM 930 C CA . LEU A 1 124 ? -4.205 -7.338 5.579 1.00 98.06 124 LEU A CA 1
ATOM 931 C C . LEU A 1 124 ? -5.259 -6.653 4.705 1.00 98.06 124 LEU A C 1
ATOM 933 O O . LEU A 1 124 ? -6.461 -6.840 4.910 1.00 98.06 124 LEU A O 1
ATOM 937 N N . LEU A 1 125 ? -4.801 -5.833 3.754 1.00 98.50 125 LEU A N 1
ATOM 938 C CA . LEU A 1 125 ? -5.630 -4.878 3.015 1.00 98.50 125 LEU A CA 1
ATOM 939 C C . LEU A 1 125 ? -6.014 -5.345 1.611 1.00 98.50 125 LEU A C 1
ATOM 941 O O . LEU A 1 125 ? -6.863 -4.719 0.976 1.00 98.50 125 LEU A O 1
ATOM 945 N N . VAL A 1 126 ? -5.394 -6.406 1.099 1.00 98.56 126 VAL A N 1
ATOM 946 C CA . VAL A 1 126 ? -5.624 -6.900 -0.260 1.00 98.56 126 VAL A C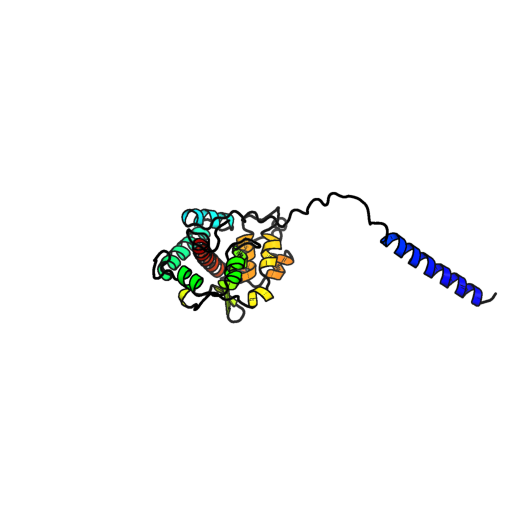A 1
ATOM 947 C C . VAL A 1 126 ? -5.981 -8.374 -0.211 1.00 98.56 126 VAL A C 1
ATOM 949 O O . VAL A 1 126 ? -5.264 -9.177 0.373 1.00 98.56 126 VAL A O 1
ATOM 952 N N . GLU A 1 127 ? -7.080 -8.735 -0.858 1.00 97.75 127 GLU A N 1
ATOM 953 C CA . GLU A 1 127 ? -7.539 -10.111 -1.010 1.00 97.75 127 GLU A CA 1
ATOM 954 C C . GLU A 1 127 ? -7.363 -10.598 -2.448 1.00 97.75 127 GLU A C 1
ATOM 956 O O . GLU A 1 127 ? -7.290 -9.812 -3.395 1.00 97.75 127 GLU A O 1
ATOM 961 N N . ASP A 1 128 ? -7.305 -11.916 -2.601 1.00 97.44 128 ASP A N 1
ATOM 962 C CA . ASP A 1 128 ? -7.329 -12.579 -3.896 1.00 97.44 128 ASP A CA 1
ATOM 963 C C . ASP A 1 128 ? -8.748 -13.062 -4.193 1.00 97.44 128 ASP A C 1
ATOM 965 O O . ASP A 1 128 ? -9.246 -13.994 -3.559 1.00 97.44 128 ASP A O 1
ATOM 969 N N . GLN A 1 129 ? -9.397 -12.435 -5.170 1.00 96.38 129 GLN A N 1
ATOM 970 C CA . GLN A 1 129 ? -10.723 -12.817 -5.623 1.00 96.38 129 GLN A CA 1
ATOM 971 C C . GLN A 1 129 ? -10.630 -13.396 -7.035 1.00 96.38 129 GLN A C 1
ATOM 973 O O . GLN A 1 129 ? -10.517 -12.668 -8.019 1.00 96.38 129 GLN A O 1
ATOM 978 N N . ASN A 1 130 ? -10.715 -14.724 -7.143 1.00 94.69 130 ASN A N 1
ATOM 979 C CA . ASN A 1 130 ? -10.654 -15.458 -8.414 1.00 94.69 130 ASN A CA 1
ATOM 980 C C . ASN A 1 130 ? -9.368 -15.195 -9.225 1.00 94.69 130 ASN A C 1
ATOM 982 O O . ASN A 1 130 ? -9.419 -15.032 -10.444 1.00 94.69 130 ASN A O 1
ATOM 986 N N . GLY A 1 131 ? -8.213 -15.139 -8.558 1.00 94.00 131 GLY A N 1
ATOM 987 C CA . GLY A 1 131 ? -6.921 -14.870 -9.192 1.00 94.00 131 GLY A CA 1
ATOM 988 C C . GLY A 1 131 ? -6.645 -13.380 -9.400 1.00 94.00 131 GLY A C 1
ATOM 989 O O . GLY A 1 131 ? -5.574 -13.014 -9.887 1.00 94.00 131 GLY A O 1
ATOM 990 N N . GLU A 1 132 ? -7.567 -12.501 -9.014 1.00 96.19 132 GLU A N 1
ATOM 991 C CA . GLU A 1 132 ? -7.414 -11.059 -9.108 1.00 96.19 132 GLU A CA 1
ATOM 992 C C . GLU A 1 132 ? -7.209 -10.439 -7.725 1.00 96.19 132 GLU A C 1
ATOM 994 O O . GLU A 1 132 ? -8.073 -10.530 -6.857 1.00 96.19 132 GLU A O 1
ATOM 999 N N . LEU A 1 133 ? -6.089 -9.734 -7.543 1.00 98.06 133 LEU A N 1
ATOM 1000 C CA . LEU A 1 133 ? -5.852 -8.975 -6.318 1.00 98.06 133 LEU A CA 1
ATOM 1001 C C . LEU A 1 133 ? -6.744 -7.728 -6.271 1.00 98.06 133 LEU A C 1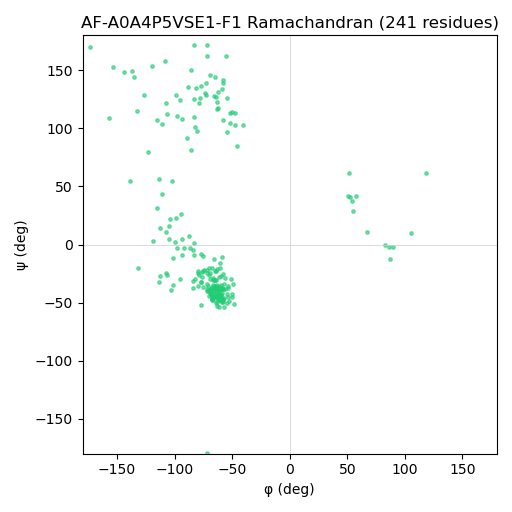
ATOM 1003 O O . LEU A 1 133 ? -6.763 -6.929 -7.220 1.00 98.06 133 LEU A O 1
ATOM 1007 N N . ARG A 1 134 ? -7.464 -7.560 -5.159 1.00 97.75 134 ARG A N 1
ATOM 1008 C CA . ARG A 1 134 ? -8.404 -6.463 -4.903 1.00 97.75 134 ARG A CA 1
ATOM 1009 C C . ARG A 1 134 ? -8.221 -5.910 -3.499 1.00 97.75 134 ARG A C 1
ATOM 1011 O O . ARG A 1 134 ? -7.927 -6.639 -2.562 1.00 97.75 134 ARG A O 1
ATOM 1018 N N . VAL A 1 135 ? -8.396 -4.601 -3.363 1.00 98.19 135 VAL A N 1
ATOM 1019 C CA . VAL A 1 135 ? -8.366 -3.935 -2.057 1.00 98.19 135 VAL A CA 1
ATOM 1020 C C . VAL A 1 135 ? -9.653 -4.269 -1.319 1.00 98.19 135 VAL A C 1
ATOM 1022 O O . VAL A 1 135 ? -10.736 -4.140 -1.893 1.00 98.19 135 VAL A O 1
ATOM 1025 N N . ARG A 1 136 ? -9.526 -4.711 -0.071 1.00 97.19 136 ARG A N 1
ATOM 1026 C CA . ARG A 1 136 ? -10.656 -5.106 0.769 1.00 97.19 136 ARG A CA 1
ATOM 1027 C C . ARG A 1 136 ? -11.484 -3.889 1.158 1.00 97.19 136 ARG A C 1
ATOM 1029 O O . ARG A 1 136 ? -10.950 -2.803 1.385 1.00 97.19 136 ARG A O 1
ATOM 1036 N N . ASP A 1 137 ? -12.791 -4.087 1.271 1.00 95.69 137 ASP A N 1
ATOM 1037 C CA . ASP A 1 137 ? -13.670 -3.081 1.852 1.00 95.69 137 ASP A CA 1
ATOM 1038 C C . ASP A 1 137 ? -13.658 -3.198 3.376 1.00 95.69 137 ASP A C 1
ATOM 1040 O O . ASP A 1 137 ? -14.182 -4.173 3.909 1.00 95.69 137 ASP A O 1
ATOM 1044 N N . LEU A 1 138 ? -13.064 -2.218 4.063 1.00 96.94 138 LEU A N 1
ATOM 1045 C CA . LEU A 1 138 ? -12.876 -2.263 5.514 1.00 96.94 138 LEU A CA 1
ATOM 1046 C C . LEU A 1 138 ? -14.203 -2.372 6.285 1.00 96.94 138 LEU A C 1
ATOM 1048 O O . LEU A 1 138 ? -14.264 -3.106 7.262 1.00 96.94 138 LEU A O 1
ATOM 1052 N N . ASP A 1 139 ? -15.286 -1.756 5.803 1.00 94.56 139 ASP A N 1
ATOM 1053 C CA . ASP A 1 139 ? -16.607 -1.831 6.458 1.00 94.56 139 ASP A CA 1
ATOM 1054 C C . ASP A 1 139 ? -17.212 -3.238 6.462 1.00 94.56 139 ASP A C 1
ATOM 1056 O O . ASP A 1 139 ? -18.102 -3.545 7.254 1.00 94.56 139 ASP A O 1
ATOM 1060 N N . ALA A 1 140 ? -16.774 -4.088 5.532 1.00 95.00 140 ALA A N 1
ATOM 1061 C CA . ALA A 1 140 ? -17.252 -5.457 5.413 1.00 95.00 140 ALA A CA 1
ATOM 1062 C C . ALA A 1 140 ? -16.394 -6.445 6.215 1.00 95.00 140 ALA A C 1
ATOM 1064 O O . ALA A 1 140 ? -16.692 -7.642 6.226 1.00 95.00 140 ALA A O 1
ATOM 1065 N N . LEU A 1 141 ? -15.313 -5.978 6.847 1.00 95.50 141 LEU A N 1
ATOM 1066 C CA . LEU A 1 141 ? -14.393 -6.845 7.565 1.00 95.50 141 LEU A CA 1
ATOM 1067 C C . LEU A 1 141 ? -14.844 -7.035 9.014 1.00 95.50 141 LEU A C 1
ATOM 1069 O O . LEU A 1 141 ? -15.177 -6.063 9.682 1.00 95.50 141 LEU A O 1
ATOM 1073 N N . PRO A 1 142 ? -14.816 -8.270 9.536 1.00 94.19 142 PRO A N 1
ATOM 1074 C CA . PRO A 1 142 ? -15.016 -8.495 10.962 1.00 94.19 142 PRO A CA 1
ATOM 1075 C C . PRO A 1 142 ? -13.755 -8.194 11.786 1.00 94.19 142 PRO A C 1
ATOM 1077 O O . PRO A 1 142 ? -13.865 -7.935 12.975 1.00 94.19 142 PRO A O 1
ATOM 1080 N N . ARG A 1 143 ? -12.567 -8.312 11.174 1.00 96.00 143 ARG A N 1
ATOM 1081 C CA . ARG A 1 143 ? -11.237 -8.042 11.748 1.00 96.00 143 ARG A CA 1
ATOM 1082 C C . ARG A 1 143 ? -10.160 -8.141 10.661 1.00 96.00 143 ARG A C 1
ATOM 1084 O O . ARG A 1 143 ? -10.434 -8.619 9.550 1.00 96.00 143 ARG A O 1
ATOM 1091 N N . PHE A 1 144 ? -8.934 -7.729 10.974 1.00 97.25 144 PHE A N 1
ATOM 1092 C CA . PHE A 1 144 ? -7.779 -7.986 10.118 1.00 97.25 144 PHE A CA 1
ATOM 1093 C C . PHE A 1 144 ? -7.297 -9.430 10.266 1.00 97.25 144 PHE A C 1
ATOM 1095 O O . PHE A 1 144 ? -7.193 -9.969 11.362 1.00 97.25 144 PHE A O 1
ATOM 1102 N N . GLU A 1 145 ? -6.984 -10.050 9.134 1.00 96.12 145 GLU A N 1
ATOM 1103 C CA . GLU A 1 145 ? -6.430 -11.400 9.051 1.00 96.12 145 GLU A CA 1
ATOM 1104 C C . GLU A 1 145 ? -5.438 -11.426 7.888 1.00 96.12 145 GLU A C 1
ATOM 1106 O O . GLU A 1 145 ? -5.621 -10.696 6.907 1.00 96.12 145 GLU A O 1
ATOM 1111 N N . SER A 1 146 ? -4.395 -12.251 8.000 1.00 95.00 146 SER A N 1
ATOM 1112 C CA . SER A 1 146 ? -3.420 -12.416 6.923 1.00 95.00 146 SER A CA 1
ATOM 1113 C C . SER A 1 146 ? -4.014 -13.217 5.768 1.00 95.00 146 SER A C 1
ATOM 1115 O O . SER A 1 146 ? -4.716 -14.211 5.966 1.00 95.00 146 SER A O 1
ATOM 1117 N N . MET A 1 147 ? -3.715 -12.792 4.547 1.00 94.94 147 MET A N 1
ATOM 1118 C CA . MET A 1 147 ? -4.202 -13.423 3.329 1.00 94.94 147 MET A CA 1
ATOM 1119 C C . MET A 1 147 ? -3.176 -14.413 2.780 1.00 94.94 147 MET A C 1
ATOM 1121 O O . MET A 1 147 ? -2.058 -14.035 2.443 1.00 94.94 147 MET A O 1
ATOM 1125 N N . GLY A 1 148 ? -3.580 -15.673 2.587 1.00 93.25 148 GLY A N 1
ATOM 1126 C CA . GLY A 1 148 ? -2.664 -16.749 2.171 1.00 93.25 148 GLY A CA 1
ATOM 1127 C C . GLY A 1 148 ? -1.961 -16.541 0.818 1.00 93.25 148 GLY A C 1
ATOM 1128 O O . GLY A 1 148 ? -0.909 -17.134 0.567 1.00 93.25 148 GLY A O 1
ATOM 1129 N N . TRP A 1 149 ? -2.488 -15.670 -0.054 1.00 95.56 149 TRP A N 1
ATOM 1130 C CA . TRP A 1 149 ? -1.806 -15.307 -1.303 1.00 95.56 149 TRP A CA 1
ATOM 1131 C C . TRP A 1 149 ? -0.496 -14.548 -1.036 1.00 95.56 149 TRP A C 1
ATOM 1133 O O . TRP A 1 149 ? 0.451 -14.684 -1.807 1.00 95.56 149 TRP A O 1
ATOM 1143 N N . TYR A 1 150 ? -0.413 -13.788 0.061 1.00 96.12 150 TYR A N 1
ATOM 1144 C CA . TYR A 1 150 ? 0.740 -12.952 0.386 1.00 96.12 150 TYR A CA 1
ATOM 1145 C C . TYR A 1 150 ? 2.001 -13.790 0.635 1.00 96.12 150 TYR A C 1
ATOM 1147 O O . TYR A 1 150 ? 3.067 -13.493 0.089 1.00 96.12 150 TYR A O 1
ATOM 1155 N N . ASP A 1 151 ? 1.868 -14.887 1.381 1.00 92.62 151 ASP A N 1
ATOM 1156 C CA . ASP A 1 151 ? 2.972 -15.815 1.664 1.00 92.62 151 ASP A CA 1
ATOM 1157 C C . ASP A 1 151 ? 3.421 -16.595 0.421 1.00 92.62 151 ASP A C 1
ATOM 1159 O O . ASP A 1 151 ? 4.595 -16.963 0.282 1.00 92.62 151 ASP A O 1
ATOM 1163 N N . THR A 1 152 ? 2.484 -16.830 -0.500 1.00 90.56 152 THR A N 1
ATOM 1164 C CA . THR A 1 152 ? 2.718 -17.564 -1.749 1.00 90.56 152 THR A CA 1
ATOM 1165 C C . THR A 1 152 ? 3.439 -16.690 -2.776 1.00 90.56 152 THR A C 1
ATOM 1167 O O . THR A 1 152 ? 4.494 -17.073 -3.285 1.00 90.56 152 THR A O 1
ATOM 1170 N N . ASP A 1 153 ? 2.914 -15.492 -3.039 1.00 91.31 153 ASP A N 1
ATOM 1171 C CA . ASP A 1 153 ? 3.433 -14.577 -4.062 1.00 91.31 153 ASP A CA 1
ATOM 1172 C C . ASP A 1 153 ? 4.676 -13.810 -3.571 1.00 91.31 153 ASP A C 1
ATOM 1174 O O . ASP A 1 153 ? 5.505 -13.371 -4.371 1.00 91.31 153 ASP A O 1
ATOM 1178 N N . ARG A 1 154 ? 4.848 -13.691 -2.248 1.00 93.19 154 ARG A N 1
ATOM 1179 C CA . ARG A 1 154 ? 5.972 -13.028 -1.566 1.00 93.19 154 ARG A CA 1
ATOM 1180 C C . ARG A 1 154 ? 6.254 -11.602 -2.073 1.00 93.19 154 ARG A C 1
ATOM 1182 O O . ARG A 1 154 ? 7.380 -11.335 -2.517 1.00 93.19 154 ARG A O 1
ATOM 1189 N N . PRO A 1 155 ? 5.304 -10.649 -1.953 1.00 95.00 155 PRO A N 1
ATOM 1190 C CA . PRO A 1 155 ? 5.480 -9.256 -2.390 1.00 95.00 155 PRO A CA 1
ATOM 1191 C C . PRO A 1 155 ? 6.746 -8.571 -1.867 1.00 95.00 155 PRO A C 1
ATOM 1193 O O . PRO A 1 155 ? 7.327 -7.739 -2.557 1.00 95.00 155 PRO A O 1
ATOM 1196 N N . MET A 1 156 ? 7.233 -8.967 -0.690 1.00 95.06 156 MET A N 1
ATOM 1197 C CA . MET A 1 156 ? 8.487 -8.462 -0.122 1.00 95.06 156 MET A CA 1
ATOM 1198 C C . MET A 1 156 ? 9.706 -8.636 -1.030 1.00 95.06 156 MET A C 1
ATOM 1200 O O . MET A 1 156 ? 10.614 -7.810 -0.996 1.00 95.06 156 MET A O 1
ATOM 1204 N N . ARG A 1 157 ? 9.721 -9.654 -1.901 1.00 95.44 157 ARG A N 1
ATOM 1205 C CA . ARG A 1 157 ? 10.808 -9.828 -2.876 1.00 95.44 157 ARG A CA 1
ATOM 1206 C C . ARG A 1 157 ? 10.874 -8.675 -3.877 1.00 95.44 157 ARG A C 1
ATOM 1208 O O . ARG A 1 157 ? 11.961 -8.349 -4.338 1.00 95.44 157 ARG A O 1
ATOM 1215 N N . VAL A 1 158 ? 9.736 -8.055 -4.196 1.00 95.75 158 VAL A N 1
ATOM 1216 C CA . VAL A 1 158 ? 9.677 -6.855 -5.043 1.00 95.75 158 VAL A CA 1
ATOM 1217 C C . VAL A 1 158 ? 10.307 -5.672 -4.319 1.00 95.75 158 VAL A C 1
ATOM 1219 O O . VAL A 1 158 ? 11.154 -4.995 -4.897 1.00 95.75 158 VAL A O 1
ATOM 1222 N N . ALA A 1 159 ? 9.950 -5.462 -3.048 1.00 94.56 159 ALA A N 1
ATOM 1223 C CA . ALA A 1 159 ? 10.517 -4.388 -2.237 1.00 94.56 159 ALA A CA 1
ATOM 1224 C C . ALA A 1 159 ? 12.050 -4.465 -2.218 1.00 94.56 159 ALA A C 1
ATOM 1226 O O . ALA A 1 159 ? 12.721 -3.497 -2.567 1.00 94.56 159 ALA A O 1
ATOM 1227 N N . SER A 1 160 ? 12.604 -5.641 -1.921 1.00 93.69 160 SER A N 1
ATOM 1228 C CA . SER A 1 160 ? 14.055 -5.838 -1.886 1.00 93.69 160 SER A CA 1
ATOM 1229 C C . SER A 1 160 ? 14.726 -5.713 -3.258 1.00 93.69 160 SER A C 1
ATOM 1231 O O . SER A 1 160 ? 15.888 -5.331 -3.327 1.00 93.69 160 SER A O 1
ATOM 1233 N N . ALA A 1 161 ? 14.022 -6.021 -4.352 1.00 93.50 161 ALA A N 1
ATOM 1234 C CA . ALA A 1 161 ? 14.598 -5.994 -5.697 1.00 93.50 161 ALA A CA 1
ATOM 1235 C C . ALA A 1 161 ? 14.700 -4.588 -6.304 1.00 93.50 161 ALA A C 1
ATOM 1237 O O . ALA A 1 161 ? 15.637 -4.328 -7.057 1.00 93.50 161 ALA A O 1
ATOM 1238 N N . ILE A 1 162 ? 13.735 -3.704 -6.026 1.00 93.06 162 ILE A N 1
ATOM 1239 C CA . ILE A 1 162 ? 13.658 -2.395 -6.701 1.00 93.06 162 ILE A CA 1
ATOM 1240 C C . ILE A 1 162 ? 13.455 -1.201 -5.772 1.00 93.06 162 ILE A C 1
ATOM 1242 O O . ILE A 1 162 ? 13.754 -0.082 -6.176 1.00 93.06 162 ILE A O 1
ATOM 1246 N N . ASP A 1 163 ? 12.963 -1.405 -4.549 1.00 92.12 163 ASP A N 1
ATOM 1247 C CA . ASP A 1 163 ? 12.574 -0.310 -3.651 1.00 92.12 163 ASP A CA 1
ATOM 1248 C C . ASP A 1 163 ? 13.550 -0.108 -2.478 1.00 92.12 163 ASP A C 1
ATOM 1250 O O . ASP A 1 163 ? 13.648 0.995 -1.950 1.00 92.12 163 ASP A O 1
ATOM 1254 N N . GLN A 1 164 ? 14.288 -1.152 -2.086 1.00 92.25 164 GLN A N 1
ATOM 1255 C CA . GLN A 1 164 ? 15.290 -1.145 -1.008 1.00 92.25 164 GLN A CA 1
ATOM 1256 C C . GLN A 1 164 ? 16.719 -1.294 -1.555 1.00 92.25 164 GLN A C 1
ATOM 1258 O O . GLN A 1 164 ? 17.522 -2.082 -1.052 1.00 92.25 164 GLN A O 1
ATOM 1263 N N . ILE A 1 165 ? 17.013 -0.574 -2.636 1.00 90.12 165 ILE A N 1
ATOM 1264 C CA . ILE A 1 165 ? 18.319 -0.564 -3.301 1.00 90.12 165 ILE A CA 1
ATOM 1265 C C . ILE A 1 165 ? 18.901 0.852 -3.286 1.00 90.12 165 ILE A C 1
ATOM 1267 O O . ILE A 1 165 ? 18.162 1.832 -3.265 1.00 90.12 165 ILE A O 1
ATOM 1271 N N . GLU A 1 166 ? 20.227 0.970 -3.344 1.00 86.62 166 GLU A N 1
ATOM 1272 C CA . GLU A 1 166 ? 20.917 2.270 -3.314 1.00 86.62 166 GLU A CA 1
ATOM 1273 C C . GLU A 1 166 ? 20.556 3.167 -4.509 1.00 86.62 166 GLU A C 1
ATOM 1275 O O . GLU A 1 166 ? 20.386 4.370 -4.361 1.00 86.62 166 GLU A O 1
ATOM 1280 N N . ASN A 1 167 ? 20.363 2.583 -5.692 1.00 86.38 167 ASN A N 1
ATOM 1281 C CA . ASN A 1 167 ? 19.986 3.312 -6.907 1.00 86.38 167 ASN A CA 1
ATOM 1282 C C . ASN A 1 167 ? 18.492 3.138 -7.207 1.00 86.38 167 ASN A C 1
ATOM 1284 O O . ASN A 1 167 ? 18.111 2.653 -8.274 1.00 86.38 167 ASN A O 1
ATOM 1288 N N . ARG A 1 168 ? 17.652 3.460 -6.219 1.00 90.56 168 ARG A N 1
ATOM 1289 C CA . ARG A 1 168 ? 16.191 3.362 -6.309 1.00 90.56 168 ARG A CA 1
ATOM 1290 C C . ARG A 1 168 ? 15.646 4.352 -7.344 1.00 90.56 168 ARG A C 1
ATOM 1292 O O . ARG A 1 168 ? 15.884 5.553 -7.242 1.00 90.56 168 ARG A O 1
ATOM 1299 N N . GLU A 1 169 ? 14.843 3.861 -8.286 1.00 93.00 169 GLU A N 1
ATOM 1300 C CA . GLU A 1 169 ? 14.096 4.726 -9.210 1.00 93.00 169 GLU A CA 1
ATOM 1301 C C . GLU A 1 169 ? 13.053 5.568 -8.443 1.00 93.00 169 GLU A C 1
ATOM 1303 O O . GLU A 1 169 ? 12.444 5.063 -7.494 1.00 93.00 169 GLU A O 1
ATOM 1308 N N . PRO A 1 170 ? 12.783 6.832 -8.824 1.00 93.75 170 PRO A N 1
ATOM 1309 C CA . PRO A 1 170 ? 11.858 7.699 -8.086 1.00 93.75 170 PRO A CA 1
ATOM 1310 C C . PRO A 1 170 ? 10.470 7.085 -7.866 1.00 93.75 170 PRO A C 1
ATOM 1312 O O . PRO A 1 170 ? 9.890 7.244 -6.791 1.00 93.75 170 PRO A O 1
ATOM 1315 N N . ASP A 1 171 ? 9.975 6.319 -8.840 1.00 96.44 171 ASP A N 1
ATOM 1316 C CA . ASP A 1 171 ? 8.688 5.630 -8.811 1.00 96.44 171 ASP A CA 1
ATOM 1317 C C . ASP A 1 171 ? 8.772 4.119 -8.552 1.00 96.44 171 ASP A C 1
ATOM 1319 O O . ASP A 1 171 ? 7.822 3.384 -8.835 1.00 96.44 171 ASP A O 1
ATOM 1323 N N . ALA A 1 172 ? 9.869 3.647 -7.948 1.00 96.62 172 ALA A N 1
ATOM 1324 C CA . ALA A 1 172 ? 10.076 2.235 -7.627 1.00 96.62 172 ALA A CA 1
ATOM 1325 C C . ALA A 1 172 ? 8.947 1.627 -6.791 1.00 96.62 172 ALA A C 1
ATOM 1327 O O . ALA A 1 172 ? 8.483 0.529 -7.098 1.00 96.62 172 ALA A O 1
ATOM 1328 N N . THR A 1 173 ? 8.445 2.341 -5.779 1.00 97.81 173 THR A N 1
ATOM 1329 C CA . THR A 1 173 ? 7.324 1.839 -4.976 1.00 97.81 173 THR A CA 1
ATOM 1330 C C . THR A 1 173 ? 6.055 1.694 -5.817 1.00 97.81 173 THR A C 1
ATOM 1332 O O . THR A 1 173 ? 5.438 0.629 -5.805 1.00 97.81 173 THR A O 1
ATOM 1335 N N . LYS A 1 174 ? 5.671 2.734 -6.573 1.00 98.19 174 LYS A N 1
ATOM 1336 C CA . LYS A 1 174 ? 4.520 2.699 -7.490 1.00 98.19 174 LYS A CA 1
ATOM 1337 C C . LYS A 1 174 ? 4.617 1.514 -8.453 1.00 98.19 174 LYS A C 1
ATOM 1339 O O . LYS A 1 174 ? 3.674 0.734 -8.580 1.00 98.19 174 LYS A O 1
ATOM 1344 N N . MET A 1 175 ? 5.775 1.344 -9.084 1.00 98.19 175 MET A N 1
ATOM 1345 C CA . MET A 1 175 ? 6.038 0.277 -10.050 1.00 98.19 175 MET A CA 1
ATOM 1346 C C . MET A 1 175 ? 6.033 -1.113 -9.407 1.00 98.19 175 MET A C 1
ATOM 1348 O O . MET A 1 175 ? 5.473 -2.048 -9.984 1.00 98.19 175 MET A O 1
ATOM 1352 N N . GLY A 1 176 ? 6.593 -1.252 -8.206 1.00 97.94 176 GLY A N 1
ATOM 1353 C CA . GLY A 1 176 ? 6.627 -2.510 -7.466 1.00 97.94 176 GLY A CA 1
ATOM 1354 C C . GLY A 1 176 ? 5.258 -2.966 -6.991 1.00 97.94 176 GLY A C 1
ATOM 1355 O O . GLY A 1 176 ? 4.858 -4.100 -7.254 1.00 97.94 176 GLY A O 1
ATOM 1356 N N . LEU A 1 177 ? 4.486 -2.074 -6.377 1.00 98.56 177 LEU A N 1
ATOM 1357 C CA . LEU A 1 177 ? 3.109 -2.377 -5.990 1.00 98.56 177 LEU A CA 1
ATOM 1358 C C . LEU A 1 177 ? 2.241 -2.696 -7.215 1.00 98.56 177 LEU A C 1
ATOM 1360 O O . LEU A 1 177 ? 1.446 -3.635 -7.178 1.00 98.56 177 LEU A O 1
ATOM 1364 N N . ALA A 1 178 ? 2.431 -1.989 -8.333 1.00 98.50 178 ALA A N 1
ATOM 1365 C CA . ALA A 1 178 ? 1.749 -2.321 -9.580 1.00 98.50 178 ALA A CA 1
ATOM 1366 C C . ALA A 1 178 ? 2.103 -3.724 -10.095 1.00 98.50 178 ALA A C 1
ATOM 1368 O O . ALA A 1 178 ? 1.219 -4.430 -10.578 1.00 98.50 178 ALA A O 1
ATOM 1369 N N . ALA A 1 179 ? 3.361 -4.157 -9.971 1.00 98.31 179 ALA A N 1
ATOM 1370 C CA . ALA A 1 179 ? 3.761 -5.512 -10.340 1.00 98.31 179 ALA A CA 1
ATOM 1371 C C . ALA A 1 179 ? 3.063 -6.573 -9.485 1.00 98.31 179 ALA A C 1
ATOM 1373 O O . ALA A 1 179 ? 2.652 -7.605 -10.019 1.00 98.31 179 ALA A O 1
ATOM 1374 N N . VAL A 1 180 ? 2.884 -6.308 -8.186 1.00 98.38 180 VAL A N 1
ATOM 1375 C CA . VAL A 1 180 ? 2.113 -7.183 -7.293 1.00 98.38 180 VAL A CA 1
ATOM 1376 C C . VAL A 1 180 ? 0.668 -7.280 -7.783 1.00 98.38 180 VAL A C 1
ATOM 1378 O O . VAL A 1 180 ? 0.209 -8.377 -8.089 1.00 98.38 180 VAL A O 1
ATOM 1381 N N . PHE A 1 181 ? -0.022 -6.151 -7.982 1.00 98.44 181 PHE A N 1
ATOM 1382 C CA . PHE A 1 181 ? -1.407 -6.141 -8.483 1.00 98.44 181 PHE A CA 1
ATOM 1383 C C . PHE A 1 181 ? -1.576 -6.756 -9.879 1.00 98.44 181 PHE A C 1
ATOM 1385 O O . PHE A 1 181 ? -2.646 -7.278 -10.195 1.00 98.44 181 PHE A O 1
ATOM 1392 N N . ALA A 1 182 ? -0.539 -6.705 -10.716 1.00 97.75 182 A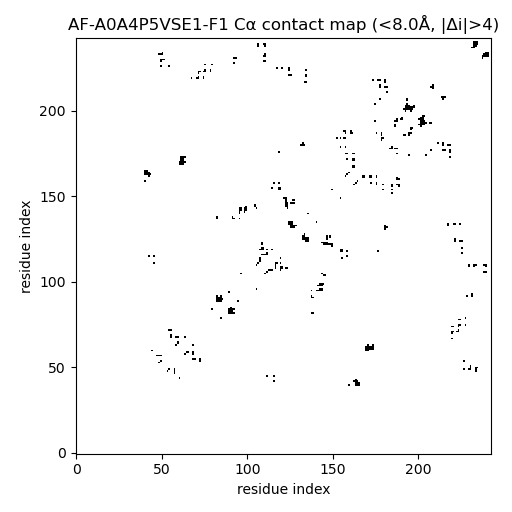LA A N 1
ATOM 1393 C CA . ALA A 1 182 ? -0.514 -7.332 -12.034 1.00 97.75 182 ALA A CA 1
ATOM 1394 C C . ALA A 1 182 ? -0.117 -8.825 -12.000 1.00 97.75 182 ALA A C 1
ATOM 1396 O O . ALA A 1 182 ? -0.117 -9.475 -13.050 1.00 97.75 182 ALA A O 1
ATOM 1397 N N . ARG A 1 183 ? 0.246 -9.366 -10.826 1.00 97.19 183 ARG A N 1
ATOM 1398 C CA . ARG A 1 183 ? 0.853 -10.697 -10.638 1.00 97.19 183 ARG A CA 1
ATOM 1399 C C . ARG A 1 183 ? 2.079 -10.940 -11.517 1.00 97.19 183 ARG A C 1
ATOM 1401 O O . ARG A 1 183 ? 2.264 -12.011 -12.086 1.00 97.19 183 ARG A O 1
ATOM 1408 N N . GLN A 1 184 ? 2.923 -9.924 -11.642 1.00 97.44 184 GLN A N 1
ATOM 1409 C CA . GLN A 1 184 ? 4.143 -9.951 -12.453 1.00 97.44 184 GLN A CA 1
ATOM 1410 C C . GLN A 1 184 ? 5.407 -9.807 -11.607 1.00 97.44 184 GLN A C 1
ATOM 1412 O O . GLN A 1 184 ? 6.417 -9.287 -12.075 1.00 97.44 184 GLN A O 1
ATOM 1417 N N . ILE A 1 185 ? 5.377 -10.298 -10.366 1.00 96.81 185 ILE A N 1
ATOM 1418 C CA . ILE A 1 185 ? 6.561 -10.350 -9.499 1.00 96.81 185 ILE A CA 1
ATOM 1419 C C . ILE A 1 185 ? 7.764 -10.981 -10.227 1.00 96.81 185 ILE A C 1
ATOM 1421 O O . ILE A 1 185 ? 8.829 -10.364 -10.195 1.00 96.81 185 ILE A O 1
ATOM 1425 N N . PRO A 1 186 ? 7.635 -12.112 -10.962 1.00 96.56 186 PRO A N 1
ATOM 1426 C CA . PRO A 1 186 ? 8.762 -12.671 -11.712 1.00 96.56 186 PRO A CA 1
ATOM 1427 C C . PRO A 1 186 ? 9.383 -11.688 -12.708 1.00 96.56 186 PRO A C 1
ATOM 1429 O O . PRO A 1 186 ? 10.600 -11.610 -12.799 1.00 96.56 186 PRO A O 1
ATOM 1432 N N . MET A 1 187 ? 8.579 -10.866 -13.393 1.00 95.56 187 MET A N 1
ATOM 1433 C CA . MET A 1 187 ? 9.102 -9.887 -14.350 1.00 95.56 187 MET A CA 1
ATOM 1434 C C . MET A 1 187 ? 9.957 -8.809 -13.676 1.00 95.56 187 MET A C 1
ATOM 1436 O O . MET A 1 187 ? 10.947 -8.377 -14.261 1.00 95.56 187 MET A O 1
ATOM 1440 N N . VAL A 1 188 ? 9.609 -8.391 -12.454 1.00 95.88 188 VAL A N 1
ATOM 1441 C CA . VAL A 1 188 ? 10.440 -7.462 -11.669 1.00 95.88 188 VAL A CA 1
ATOM 1442 C C . VAL A 1 188 ? 11.758 -8.122 -11.283 1.00 95.88 188 VAL A C 1
ATOM 1444 O O . VAL A 1 188 ? 12.822 -7.537 -11.465 1.00 95.88 188 VAL A O 1
ATOM 1447 N N . LEU A 1 189 ? 11.687 -9.353 -10.773 1.00 95.31 189 LEU A N 1
ATOM 1448 C CA . LEU A 1 189 ? 12.858 -10.095 -10.306 1.00 95.31 189 LEU A CA 1
ATOM 1449 C C . LEU A 1 189 ? 13.832 -10.408 -11.447 1.00 95.31 189 LEU A C 1
ATOM 1451 O O . LEU A 1 189 ? 15.042 -10.285 -11.276 1.00 95.31 189 LEU A O 1
ATOM 1455 N N . ASP A 1 190 ? 13.297 -10.719 -12.624 1.00 94.69 190 ASP A N 1
ATOM 1456 C CA . ASP A 1 190 ? 14.063 -10.972 -13.844 1.00 94.69 190 ASP A CA 1
ATOM 1457 C C . ASP A 1 190 ? 14.454 -9.677 -14.578 1.00 94.69 190 ASP A C 1
ATOM 1459 O O . ASP A 1 190 ? 15.066 -9.727 -15.646 1.00 94.69 190 ASP A O 1
ATOM 1463 N N . ARG A 1 191 ? 14.095 -8.505 -14.031 1.00 92.12 191 ARG A N 1
ATOM 1464 C CA . ARG A 1 191 ? 14.372 -7.175 -14.600 1.00 92.12 191 ARG A CA 1
ATOM 1465 C C . ARG A 1 191 ? 13.868 -7.022 -16.044 1.00 92.12 191 ARG A C 1
ATOM 1467 O O . ARG A 1 191 ? 14.515 -6.387 -16.881 1.00 92.12 191 ARG A O 1
ATOM 1474 N N . GLN A 1 192 ? 12.708 -7.604 -16.340 1.00 94.19 192 GLN A N 1
ATOM 1475 C CA . GLN A 1 192 ? 12.059 -7.561 -17.650 1.00 94.19 192 GLN A CA 1
ATOM 1476 C C . GLN A 1 192 ? 11.195 -6.308 -17.813 1.00 94.19 192 GLN A C 1
ATOM 1478 O O . GLN A 1 192 ? 10.594 -5.813 -16.862 1.00 94.19 192 GLN A O 1
ATOM 1483 N N . SER A 1 193 ? 11.061 -5.830 -19.051 1.00 92.50 193 SER A N 1
ATOM 1484 C CA . SER A 1 193 ? 10.172 -4.708 -19.377 1.00 92.50 193 SER A CA 1
ATOM 1485 C C . SER A 1 193 ? 8.711 -5.008 -19.005 1.00 92.50 193 SER A C 1
ATOM 1487 O O . SER A 1 193 ? 8.212 -6.076 -19.375 1.00 92.50 193 SER A O 1
ATOM 1489 N N . PRO A 1 194 ? 7.979 -4.091 -18.341 1.00 94.88 194 PRO A N 1
ATOM 1490 C CA . PRO A 1 194 ? 8.323 -2.685 -18.086 1.00 94.88 194 PRO A CA 1
ATOM 1491 C C . PRO A 1 194 ? 8.917 -2.372 -16.693 1.00 94.88 194 PRO A C 1
ATOM 1493 O O . PRO A 1 194 ? 8.847 -1.221 -16.264 1.00 94.88 194 PRO A O 1
ATOM 1496 N N . TRP A 1 195 ? 9.498 -3.356 -16.001 1.00 94.06 195 TRP A N 1
ATOM 1497 C CA . TRP A 1 195 ? 10.162 -3.215 -14.691 1.00 94.06 195 TRP A CA 1
ATOM 1498 C C . TRP A 1 195 ? 11.683 -3.436 -14.744 1.00 94.06 195 TRP A C 1
ATOM 1500 O O . TRP A 1 195 ? 12.330 -3.650 -13.719 1.00 94.06 195 TRP A O 1
ATOM 1510 N N . GLY A 1 196 ? 12.265 -3.426 -15.941 1.00 87.69 196 GLY A N 1
ATOM 1511 C CA . GLY A 1 196 ? 13.710 -3.503 -16.121 1.00 87.69 196 GLY A CA 1
ATOM 1512 C C . GLY A 1 196 ? 14.378 -2.133 -15.981 1.00 87.69 196 GLY A C 1
ATOM 1513 O O . GLY A 1 196 ? 13.688 -1.125 -15.919 1.00 87.69 196 GLY A O 1
ATOM 1514 N N . PRO A 1 197 ? 15.719 -2.062 -15.958 1.00 81.00 197 PRO A N 1
ATOM 1515 C CA . PRO A 1 197 ? 16.438 -0.803 -15.781 1.00 81.00 197 PRO A CA 1
ATOM 1516 C C . PRO A 1 197 ? 16.104 0.251 -16.850 1.00 81.00 197 PRO A C 1
ATOM 1518 O O . PRO A 1 197 ? 16.032 -0.060 -18.047 1.00 81.00 197 PRO A O 1
ATOM 1521 N N . THR A 1 198 ? 16.015 1.516 -16.428 1.00 76.44 198 THR A N 1
ATOM 1522 C CA . THR A 1 198 ? 15.754 2.680 -17.296 1.00 76.44 198 THR A CA 1
ATOM 1523 C C . THR A 1 198 ? 16.784 2.829 -18.415 1.00 76.44 198 THR A C 1
ATOM 1525 O O . THR A 1 198 ? 16.424 3.186 -19.534 1.00 76.44 198 THR A O 1
ATOM 1528 N N . MET A 1 199 ? 18.051 2.463 -18.169 1.00 77.94 199 MET A N 1
ATOM 1529 C CA . MET A 1 199 ? 19.132 2.549 -19.167 1.00 77.94 199 MET A CA 1
ATOM 1530 C C . MET A 1 199 ? 18.842 1.752 -20.454 1.00 77.94 199 MET A C 1
ATOM 1532 O O . MET A 1 199 ? 19.365 2.088 -21.512 1.00 77.94 199 MET A O 1
ATOM 1536 N N . PHE A 1 200 ? 18.001 0.716 -20.374 1.00 80.75 200 PHE A N 1
ATOM 1537 C CA . PHE A 1 200 ? 17.590 -0.098 -21.522 1.00 80.75 200 PHE A CA 1
ATOM 1538 C C . PHE A 1 200 ? 16.160 0.209 -21.987 1.00 80.75 200 PHE A C 1
ATOM 1540 O O . PHE A 1 200 ? 15.572 -0.593 -22.706 1.00 80.75 200 PHE A O 1
ATOM 1547 N N . ASN A 1 201 ? 15.583 1.341 -21.562 1.00 78.81 201 ASN A N 1
ATOM 1548 C CA . ASN A 1 201 ? 14.190 1.724 -21.816 1.00 78.81 201 ASN A CA 1
ATOM 1549 C C . ASN A 1 201 ? 13.175 0.652 -21.362 1.00 78.81 201 ASN A C 1
ATOM 1551 O O . ASN A 1 201 ? 12.097 0.498 -21.937 1.00 78.81 201 ASN A O 1
ATOM 1555 N N . ASN A 1 202 ? 13.539 -0.117 -20.332 1.00 88.94 202 ASN A N 1
ATOM 1556 C CA . ASN A 1 202 ? 12.729 -1.210 -19.805 1.00 88.94 202 ASN A CA 1
ATOM 1557 C C . ASN A 1 202 ? 11.951 -0.817 -18.546 1.00 88.94 202 ASN A C 1
ATOM 1559 O O . ASN A 1 202 ? 11.254 -1.674 -18.020 1.00 88.94 202 ASN A O 1
ATOM 1563 N N . TRP A 1 203 ? 12.043 0.438 -18.096 1.00 94.81 203 TRP A N 1
ATOM 1564 C CA . TRP A 1 203 ? 11.269 0.994 -16.987 1.00 94.81 203 TRP A CA 1
ATOM 1565 C C . TRP A 1 203 ? 10.203 1.940 -17.537 1.00 94.81 203 TRP A C 1
ATOM 1567 O O . TRP A 1 203 ? 10.537 2.974 -18.118 1.00 94.81 203 TRP A O 1
ATOM 1577 N N . SER A 1 204 ? 8.917 1.597 -17.432 1.00 96.06 204 SER A N 1
ATOM 1578 C CA . SER A 1 204 ? 7.873 2.462 -17.999 1.00 96.06 204 SER A CA 1
ATOM 1579 C C . SER A 1 204 ? 6.502 2.278 -17.366 1.00 96.06 204 SER A C 1
ATOM 1581 O O . SER A 1 204 ? 5.771 1.328 -17.662 1.00 96.06 204 SER A O 1
ATOM 1583 N N . TRP A 1 205 ? 6.083 3.278 -16.593 1.00 97.12 205 TRP A N 1
ATOM 1584 C CA . TRP A 1 205 ? 4.732 3.326 -16.045 1.00 97.12 205 TRP A CA 1
ATOM 1585 C C . TRP A 1 205 ? 3.644 3.363 -17.129 1.00 97.12 205 TRP A C 1
ATOM 1587 O O . TRP A 1 205 ? 2.619 2.688 -17.024 1.00 97.12 205 TRP A O 1
ATOM 1597 N N . ALA A 1 206 ? 3.871 4.089 -18.227 1.00 96.50 206 ALA A N 1
ATOM 1598 C CA . ALA A 1 206 ? 2.937 4.116 -19.351 1.00 96.50 206 ALA A CA 1
ATOM 1599 C C . ALA A 1 206 ? 2.752 2.721 -19.981 1.00 96.50 206 ALA A C 1
ATOM 1601 O O . ALA A 1 206 ? 1.627 2.336 -20.312 1.00 96.50 206 ALA A O 1
ATOM 1602 N N . ALA A 1 207 ? 3.831 1.940 -20.106 1.00 96.88 207 ALA A N 1
ATOM 1603 C CA . ALA A 1 207 ? 3.758 0.567 -20.598 1.00 96.88 207 ALA A CA 1
ATOM 1604 C C . ALA A 1 207 ? 3.036 -0.366 -19.613 1.00 96.88 207 ALA A C 1
ATOM 1606 O O . ALA A 1 207 ? 2.240 -1.194 -20.059 1.00 96.88 207 ALA A O 1
ATOM 1607 N N . VAL A 1 208 ? 3.240 -0.195 -18.298 1.00 97.88 208 VAL A N 1
ATOM 1608 C CA . VAL A 1 208 ? 2.473 -0.916 -17.264 1.00 97.88 208 VAL A CA 1
ATOM 1609 C C . VAL A 1 208 ? 0.976 -0.662 -17.440 1.00 97.88 208 VAL A C 1
ATOM 1611 O O . VAL A 1 208 ? 0.211 -1.611 -17.610 1.00 97.88 208 VAL A O 1
ATOM 1614 N N . LYS A 1 209 ? 0.556 0.608 -17.498 1.00 97.44 209 LYS A N 1
ATOM 1615 C CA . LYS A 1 209 ? -0.860 0.982 -17.665 1.00 97.44 209 LYS A CA 1
ATOM 1616 C C . LYS A 1 209 ? -1.470 0.438 -18.954 1.00 97.44 209 LYS A C 1
ATOM 1618 O O . LYS A 1 209 ? -2.621 0.010 -18.959 1.00 97.44 209 LYS A O 1
ATOM 1623 N N . LYS A 1 210 ? -0.698 0.434 -20.044 1.00 97.44 210 LYS A N 1
ATOM 1624 C CA . LYS A 1 210 ? -1.138 -0.093 -21.340 1.00 97.44 210 LYS A CA 1
ATOM 1625 C C . LYS A 1 210 ? -1.313 -1.614 -21.324 1.00 97.44 210 LYS A C 1
ATOM 1627 O O . LYS A 1 210 ? -2.258 -2.111 -21.928 1.00 97.44 210 LYS A O 1
ATOM 1632 N N . LYS A 1 211 ? -0.397 -2.350 -20.688 1.00 97.44 211 LYS A N 1
ATOM 1633 C CA . LYS A 1 211 ? -0.380 -3.822 -20.708 1.00 97.44 211 LYS A CA 1
ATOM 1634 C C . LYS A 1 211 ? -1.307 -4.447 -19.659 1.00 97.44 211 LYS A C 1
ATOM 1636 O O . LYS A 1 211 ? -1.881 -5.496 -19.934 1.00 97.44 211 LYS A O 1
ATOM 1641 N N . TRP A 1 212 ? -1.500 -3.797 -18.510 1.00 97.62 212 TRP A N 1
ATOM 1642 C CA . TRP A 1 212 ? -2.411 -4.240 -17.447 1.00 97.62 212 TRP A CA 1
ATOM 1643 C C . TRP A 1 212 ? -3.445 -3.151 -17.134 1.00 97.62 212 TRP A C 1
ATOM 1645 O O . TRP A 1 212 ? -3.293 -2.406 -16.158 1.00 97.62 212 TRP A O 1
ATOM 1655 N N . PRO A 1 213 ? -4.503 -3.024 -17.956 1.00 96.69 213 PRO A N 1
ATOM 1656 C CA . PRO A 1 213 ? -5.545 -2.034 -17.717 1.00 96.69 213 PRO A CA 1
ATOM 1657 C C . PRO A 1 213 ? -6.189 -2.247 -16.339 1.00 96.69 213 PRO A C 1
ATOM 1659 O O . PRO A 1 213 ? -6.417 -3.373 -15.905 1.00 96.69 213 PRO A O 1
ATOM 1662 N N . GLY A 1 214 ? -6.458 -1.150 -15.628 1.00 96.88 214 GLY A N 1
ATOM 1663 C CA . GLY A 1 214 ? -7.039 -1.175 -14.280 1.00 96.88 214 GLY A CA 1
ATOM 1664 C C . GLY A 1 214 ? -6.032 -1.304 -13.130 1.00 96.88 214 GLY A C 1
ATOM 1665 O O . GLY A 1 214 ? -6.403 -1.022 -11.991 1.00 96.88 214 GLY A O 1
ATOM 1666 N N . VAL A 1 215 ? -4.757 -1.631 -13.394 1.00 97.94 215 VAL A N 1
ATOM 1667 C CA . VAL A 1 215 ? -3.724 -1.714 -12.339 1.00 97.94 215 VAL A CA 1
ATOM 1668 C C . VAL A 1 215 ? -3.556 -0.391 -11.589 1.00 97.94 215 VAL A C 1
ATOM 1670 O O . VAL A 1 215 ? -3.429 -0.393 -10.369 1.00 97.94 215 VAL A O 1
ATOM 1673 N N . GLN A 1 216 ? -3.654 0.740 -12.298 1.00 97.88 216 GLN A N 1
ATOM 1674 C CA . GLN A 1 216 ? -3.611 2.071 -11.692 1.00 97.88 216 GLN A CA 1
ATOM 1675 C C . GLN A 1 216 ? -4.736 2.248 -10.665 1.00 97.88 216 GLN A C 1
ATOM 1677 O O . GLN A 1 216 ? -4.467 2.622 -9.533 1.00 97.88 216 GLN A O 1
ATOM 1682 N N . ALA A 1 217 ? -5.982 1.926 -11.023 1.00 98.19 217 ALA A N 1
ATOM 1683 C CA . ALA A 1 217 ? -7.120 2.113 -10.125 1.00 98.19 217 ALA A CA 1
ATOM 1684 C C . ALA A 1 217 ? -7.008 1.257 -8.850 1.00 98.19 217 ALA A C 1
ATOM 1686 O O . ALA A 1 217 ? -7.340 1.729 -7.764 1.00 98.19 217 ALA A O 1
ATOM 1687 N N . LYS A 1 218 ? -6.509 0.019 -8.971 1.00 98.19 218 LYS A N 1
ATOM 1688 C CA . LYS A 1 218 ? -6.247 -0.864 -7.821 1.00 98.19 218 LYS A CA 1
ATOM 1689 C C . LYS A 1 218 ? -5.142 -0.319 -6.928 1.00 98.19 218 LYS A C 1
ATOM 1691 O O . LYS A 1 218 ? -5.293 -0.301 -5.711 1.00 98.19 218 LYS A O 1
ATOM 1696 N N . LEU A 1 219 ? -4.058 0.149 -7.542 1.00 98.25 219 LEU A N 1
ATOM 1697 C CA . LEU A 1 219 ? -2.932 0.731 -6.829 1.00 98.25 219 LEU A CA 1
ATOM 1698 C C . LEU A 1 219 ? -3.341 1.996 -6.069 1.00 98.25 219 LEU A C 1
ATOM 1700 O O . LEU A 1 219 ? -3.014 2.131 -4.896 1.00 98.25 219 LEU A O 1
ATOM 1704 N N . GLU A 1 220 ? -4.085 2.897 -6.709 1.00 98.44 220 GLU A N 1
ATOM 1705 C CA . GLU A 1 220 ? -4.601 4.108 -6.070 1.00 98.44 220 GLU A CA 1
ATOM 1706 C C . GLU A 1 220 ? -5.525 3.784 -4.894 1.00 98.44 220 GLU A C 1
ATOM 1708 O O . GLU A 1 220 ? -5.403 4.397 -3.835 1.00 98.44 220 GLU A O 1
ATOM 1713 N N . ALA A 1 221 ? -6.434 2.815 -5.064 1.00 98.62 221 ALA A N 1
ATOM 1714 C CA . ALA A 1 221 ? -7.299 2.353 -3.984 1.00 98.62 221 ALA A CA 1
ATOM 1715 C C . ALA A 1 221 ? -6.466 1.810 -2.816 1.00 98.62 221 ALA A C 1
ATOM 1717 O O . ALA A 1 221 ? -6.690 2.204 -1.676 1.00 98.62 221 ALA A O 1
ATOM 1718 N N . TYR A 1 222 ? -5.454 0.987 -3.103 1.00 98.81 222 TYR A N 1
ATOM 1719 C CA . TYR A 1 222 ? -4.596 0.404 -2.078 1.00 98.81 222 TYR A CA 1
ATOM 1720 C C . TYR A 1 222 ? -3.823 1.473 -1.322 1.00 98.81 222 TYR A C 1
ATOM 1722 O O . TYR A 1 222 ? -3.845 1.491 -0.099 1.00 98.81 222 TYR A O 1
ATOM 1730 N N . VAL A 1 223 ? -3.169 2.388 -2.037 1.00 98.62 223 VAL A N 1
ATOM 1731 C CA . VAL A 1 223 ? -2.357 3.443 -1.423 1.00 98.62 223 VAL A CA 1
ATOM 1732 C C . VAL A 1 223 ? -3.227 4.376 -0.580 1.00 98.62 223 VAL A C 1
ATOM 1734 O O . VAL A 1 223 ? -2.777 4.799 0.486 1.00 98.62 223 VAL A O 1
ATOM 1737 N N . ALA A 1 224 ? -4.461 4.659 -1.014 1.00 98.69 224 ALA A N 1
ATOM 1738 C CA . ALA A 1 224 ? -5.434 5.414 -0.231 1.00 98.69 224 ALA A CA 1
ATOM 1739 C C . ALA A 1 224 ? -5.812 4.683 1.066 1.00 98.69 224 ALA A C 1
ATOM 1741 O O . ALA A 1 224 ? -5.689 5.255 2.146 1.00 98.69 224 ALA A O 1
ATOM 1742 N N . THR A 1 225 ? -6.219 3.414 0.976 1.00 98.62 225 THR A N 1
ATOM 1743 C CA . THR A 1 225 ? -6.574 2.589 2.141 1.00 98.62 225 THR A CA 1
ATOM 1744 C C . THR A 1 225 ? -5.400 2.440 3.103 1.00 98.62 225 THR A C 1
ATOM 1746 O O . THR A 1 225 ? -5.539 2.685 4.296 1.00 98.62 225 THR A O 1
ATOM 1749 N N . MET A 1 226 ? -4.226 2.096 2.578 1.00 98.38 226 MET A N 1
ATOM 1750 C CA . MET A 1 226 ? -2.996 1.906 3.336 1.00 98.38 226 MET A CA 1
ATOM 1751 C C . MET A 1 226 ? -2.605 3.168 4.102 1.00 98.38 226 MET A C 1
ATOM 1753 O O . MET A 1 226 ? -2.321 3.066 5.287 1.00 98.38 226 MET A O 1
ATOM 1757 N N . HIS A 1 227 ? -2.623 4.352 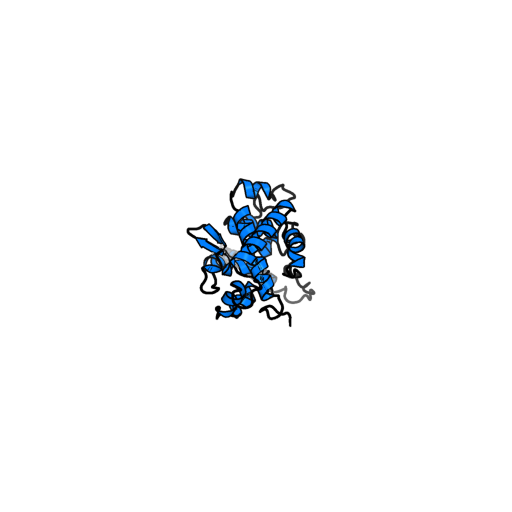3.479 1.00 97.81 227 HIS A N 1
ATOM 1758 C CA . HIS A 1 227 ? -2.316 5.595 4.199 1.00 97.81 227 HIS A CA 1
ATOM 1759 C C . HIS A 1 227 ? -3.254 5.819 5.376 1.00 97.81 227 HIS A C 1
ATOM 1761 O O . HIS A 1 227 ? -2.784 6.109 6.467 1.00 97.81 227 HIS A O 1
ATOM 1767 N N . LEU A 1 228 ? -4.560 5.652 5.173 1.00 97.62 228 LEU A N 1
ATOM 1768 C CA . LEU A 1 228 ? -5.546 5.875 6.226 1.00 97.62 228 LEU A CA 1
ATOM 1769 C C . LEU A 1 228 ? -5.396 4.886 7.387 1.00 97.62 228 LEU A C 1
ATOM 1771 O O . LEU A 1 228 ? -5.531 5.275 8.546 1.00 97.62 228 LEU A O 1
ATOM 1775 N N . VAL A 1 229 ? -5.070 3.626 7.090 1.00 97.44 229 VAL A N 1
ATOM 1776 C CA . VAL A 1 229 ? -4.777 2.627 8.126 1.00 97.44 229 VAL A CA 1
ATOM 1777 C C . VAL A 1 229 ? -3.482 2.965 8.861 1.00 97.44 229 VAL A C 1
ATOM 1779 O O . VAL A 1 229 ? -3.456 2.947 10.089 1.00 97.44 229 VAL A O 1
ATOM 1782 N N . LEU A 1 230 ? -2.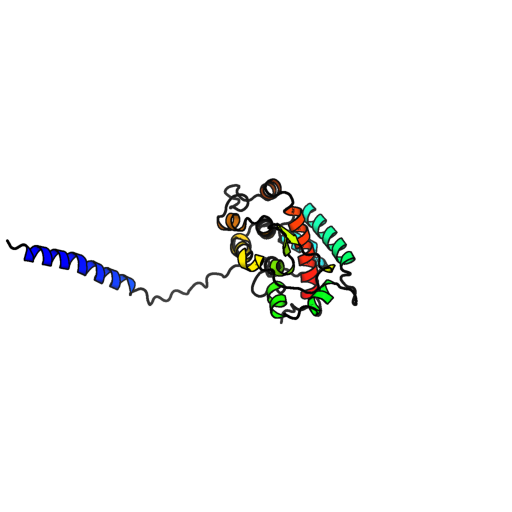423 3.326 8.131 1.00 96.19 230 LEU A N 1
ATOM 1783 C CA . LEU A 1 230 ? -1.136 3.683 8.724 1.00 96.19 230 LEU A CA 1
ATOM 1784 C C . LEU A 1 230 ? -1.224 4.942 9.587 1.00 96.19 230 LEU A C 1
ATOM 1786 O O . LEU A 1 230 ? -0.687 4.944 10.685 1.00 96.19 230 LEU A O 1
ATOM 1790 N N . GLU A 1 231 ? -1.975 5.956 9.164 1.00 95.19 231 GLU A N 1
ATOM 1791 C CA . GLU A 1 231 ? -2.226 7.162 9.959 1.00 95.19 231 GLU A CA 1
ATOM 1792 C C . GLU A 1 231 ? -2.883 6.857 11.310 1.00 95.19 231 GLU A C 1
ATOM 1794 O O . GLU A 1 231 ? -2.517 7.462 12.318 1.00 95.19 231 GLU A O 1
ATOM 1799 N N . ASN A 1 232 ? -3.804 5.891 11.349 1.00 93.50 232 ASN A N 1
ATOM 1800 C CA . ASN A 1 232 ? -4.442 5.456 12.590 1.00 93.50 232 ASN A CA 1
ATOM 1801 C C . ASN A 1 232 ? -3.469 4.711 13.510 1.00 93.50 232 ASN A C 1
ATOM 1803 O O . ASN A 1 232 ? -3.453 4.949 14.716 1.00 93.50 232 ASN A O 1
ATOM 1807 N N . VAL A 1 233 ? -2.623 3.832 12.964 1.00 93.25 233 VAL A N 1
ATOM 1808 C CA . VAL A 1 233 ? -1.689 3.064 13.802 1.00 93.25 233 VAL A CA 1
ATOM 1809 C C . VAL A 1 233 ? -0.443 3.845 14.212 1.00 93.25 233 VAL A C 1
ATOM 1811 O O . VAL A 1 233 ? 0.144 3.515 15.239 1.00 93.25 233 VAL A O 1
ATOM 1814 N N . THR A 1 234 ? -0.024 4.867 13.463 1.00 90.19 234 THR A N 1
ATOM 1815 C CA . THR A 1 234 ? 1.119 5.723 13.830 1.00 90.19 234 THR A CA 1
ATOM 1816 C C . THR A 1 234 ? 0.717 6.985 14.593 1.00 90.19 234 THR A C 1
ATOM 1818 O O . THR A 1 234 ? 1.594 7.702 15.070 1.00 90.19 234 THR A O 1
ATOM 1821 N N . GLY A 1 235 ? -0.582 7.279 14.696 1.00 84.31 235 GLY A N 1
ATOM 1822 C CA . GLY A 1 235 ? -1.111 8.431 15.422 1.00 84.31 235 GLY A CA 1
ATOM 1823 C C . GLY A 1 235 ? -1.006 8.323 16.949 1.00 84.31 235 GLY A C 1
ATOM 1824 O O . GLY A 1 235 ? -0.518 7.340 17.518 1.00 84.31 235 GLY A O 1
ATOM 1825 N N . ASP A 1 236 ? -1.494 9.353 17.641 1.00 76.38 236 ASP A N 1
ATOM 1826 C CA . ASP A 1 236 ? -1.520 9.380 19.102 1.00 76.38 236 ASP A CA 1
ATOM 1827 C C . ASP A 1 236 ? -2.415 8.270 19.664 1.00 76.38 236 ASP A C 1
ATOM 1829 O O . ASP A 1 236 ? -3.622 8.249 19.462 1.00 76.38 236 ASP A O 1
ATOM 1833 N N . GLY A 1 237 ? -1.803 7.350 20.410 1.00 75.75 237 GLY A N 1
ATOM 1834 C CA . GLY A 1 237 ? -2.477 6.191 20.998 1.00 75.75 237 GLY A CA 1
ATOM 1835 C C . GLY A 1 237 ? -2.468 4.972 20.079 1.00 75.75 237 GLY A C 1
ATOM 1836 O O . GLY A 1 237 ? -2.936 3.917 20.490 1.00 75.75 237 GLY A O 1
ATOM 1837 N N . GLY A 1 238 ? -1.903 5.108 18.876 1.00 82.56 238 GLY A N 1
ATOM 1838 C CA . GLY A 1 238 ? -1.803 4.044 17.892 1.00 82.56 238 GLY A CA 1
ATOM 1839 C C . GLY A 1 238 ? -0.793 2.955 18.256 1.00 82.56 238 GLY A C 1
ATOM 1840 O O . GLY A 1 238 ? 0.106 3.132 19.085 1.00 82.56 238 GLY A O 1
ATOM 1841 N N . LEU A 1 239 ? -0.953 1.815 17.586 1.00 88.25 239 LEU A N 1
ATOM 1842 C CA . LEU A 1 239 ? -0.171 0.595 17.777 1.00 88.25 239 LEU A CA 1
ATOM 1843 C C . LEU A 1 239 ? 1.341 0.789 17.571 1.00 88.25 239 LEU A C 1
ATOM 1845 O O . LEU A 1 239 ? 2.160 0.210 18.279 1.00 88.25 239 LEU A O 1
ATOM 1849 N N . CYS A 1 240 ? 1.724 1.609 16.598 1.00 86.06 240 CYS A N 1
ATOM 1850 C CA . CYS A 1 240 ? 3.079 1.666 16.060 1.00 86.06 240 CYS A CA 1
ATOM 1851 C C . CYS A 1 240 ? 3.964 2.731 16.703 1.00 86.06 240 CYS A C 1
ATOM 1853 O O . CYS A 1 240 ? 4.910 3.206 16.071 1.00 86.06 240 CYS A O 1
ATOM 1855 N N . ARG A 1 241 ? 3.695 3.109 17.956 1.00 72.06 241 ARG A N 1
ATOM 1856 C CA . ARG A 1 241 ? 4.544 4.065 18.672 1.00 72.06 241 ARG A CA 1
ATOM 1857 C C . ARG A 1 241 ? 6.001 3.586 18.675 1.00 72.06 241 ARG A C 1
ATOM 1859 O O . ARG A 1 241 ? 6.313 2.455 19.056 1.00 72.06 241 ARG A O 1
ATOM 1866 N N . THR A 1 242 ? 6.885 4.465 18.215 1.00 55.19 242 THR A N 1
ATOM 1867 C CA . THR A 1 242 ? 8.331 4.368 18.410 1.00 55.19 242 THR A CA 1
ATOM 1868 C C . THR A 1 242 ? 8.601 4.433 19.912 1.00 55.19 242 THR A C 1
ATOM 1870 O O . THR A 1 242 ? 8.237 5.431 20.538 1.00 55.19 242 THR A O 1
ATOM 1873 N N . GLN A 1 243 ? 9.169 3.369 20.488 1.00 39.94 243 GLN A N 1
ATOM 1874 C CA . GLN A 1 243 ? 9.870 3.487 21.771 1.00 39.94 243 GLN A CA 1
ATOM 1875 C C . GLN A 1 243 ? 11.133 4.326 21.584 1.00 39.94 243 GLN A C 1
ATOM 1877 O O . GLN A 1 243 ? 11.751 4.196 20.501 1.00 39.94 243 GLN A O 1
#

pLDDT: mean 86.18, std 17.87, range [39.12, 98.81]

Sequence (243 aa):
MNGRLIAAIVAFLVLVPVTAGLLITEQVVGKTGTEEAAAGPTDMLSGLQYVRIQRKDNLTKLGFDEGEAAGILTRMEGYEKKWNIGDPVRDTVALLLDQTDDLALLENSLCGRVSPARYTALQLLVEDQNGELRVRDLDALPRFESMGWYDTDRPMRVASAIDQIENREPDATKMGLAAVFARQIPMVLDRQSPWGPTMFNNWSWAAVKKKWPGVQAKLEAYVATMHLVLENVTGDGGLCRTQ

Foldseek 3Di:
DDPVVVVVVVVVVVVVVVVVVVVVVPPPDDDDDPPPVPPPLAQPCLPDALAPVCQLVSCQQLPDDPVLSVVLVVLLVVVCVVQVPPDPPRNLLVQQQVQAPCLVLCCQQQQCPPHRVLLSVCQFQWEQDPNAIAGDDSVPDSHTDGYPVCVVLVLRLQCSQARRHPPHDSNSNVVSQLCVRVSNSVCLVVLAACNHDVVVVRPDPVVSCVVDPCSSVRSSNSSSVSSSSNNQQSDDVHSNDDD

Mean predicted aligned error: 9.91 Å